Protein AF-A0A834IG18-F1 (afdb_monomer_lite)

Radius of gyration: 23.24 Å; chains: 1; bounding box: 50×37×74 Å

Organism: Rhynchophorus ferrugineus (NCBI:txid354439)

Sequence (270 aa):
MAEEPLQQVIVAYGGDIISAISDMIHGFNEMKVIICYSNINRDLLQLLIKRFNMGKINVMAFNLTTTDMQEKYFETIQTKMDKSHSLYTVFFTPHKLHEHIIIEIYNRNLIRRNIFYIFNWNQKPFTDIFVQNVHESMQVLLVSNPRNDVFRLYYNQATSYKEHNLGLINWWNQNNGLFTHPTLPSKKSVYRDFHGRTVKVPVLHKPPWNFVKYYNSSTSSSFKVIGGRDHRILELISRKLNFRIHYIDPLQRIQGSSILENGTFNGVLG

Structure (mmCIF, N/CA/C/O backbone):
data_AF-A0A834IG18-F1
#
_entry.id   AF-A0A834IG18-F1
#
loop_
_atom_site.group_PDB
_atom_site.id
_atom_site.type_symbol
_atom_site.label_atom_id
_atom_site.label_alt_id
_atom_site.label_comp_id
_atom_site.label_asym_id
_atom_site.label_entity_id
_atom_site.label_seq_id
_atom_site.pdbx_PDB_ins_code
_atom_site.Cartn_x
_atom_site.Cartn_y
_atom_site.Cartn_z
_atom_site.occupancy
_atom_site.B_iso_or_equiv
_atom_site.auth_seq_id
_atom_site.auth_comp_id
_atom_site.auth_asym_id
_atom_site.auth_atom_id
_atom_site.pdbx_PDB_model_num
ATOM 1 N N . MET A 1 1 ? -20.359 -8.910 34.348 1.00 44.12 1 MET A N 1
ATOM 2 C CA . MET A 1 1 ? -20.129 -7.447 34.463 1.00 44.12 1 MET A CA 1
ATOM 3 C C . MET A 1 1 ? -19.052 -6.897 33.508 1.00 44.12 1 MET A C 1
ATOM 5 O O . MET A 1 1 ? -18.665 -5.754 33.676 1.00 44.12 1 MET A O 1
ATOM 9 N N . ALA A 1 2 ? -18.586 -7.635 32.485 1.00 51.59 2 ALA A N 1
ATOM 10 C CA . ALA A 1 2 ? -17.569 -7.146 31.531 1.00 51.59 2 ALA A CA 1
ATOM 11 C C . ALA A 1 2 ? -18.093 -6.937 30.088 1.00 51.59 2 ALA A C 1
ATOM 13 O O . ALA A 1 2 ? -17.308 -6.630 29.197 1.00 51.59 2 ALA A O 1
ATOM 14 N N . GLU A 1 3 ? -19.395 -7.125 29.842 1.00 55.00 3 GLU A N 1
ATOM 15 C CA . GLU A 1 3 ? -19.974 -7.182 28.485 1.00 55.00 3 GLU A CA 1
ATOM 16 C C . GLU A 1 3 ? -20.419 -5.819 27.928 1.00 55.00 3 GLU A C 1
ATOM 18 O O . GLU A 1 3 ? -20.398 -5.626 26.715 1.00 55.00 3 GLU A O 1
ATOM 23 N N . GLU A 1 4 ? -20.747 -4.842 28.780 1.00 62.00 4 GLU A N 1
ATOM 24 C CA . GLU A 1 4 ? -21.196 -3.510 28.337 1.00 62.00 4 GLU A CA 1
ATOM 25 C C . GLU A 1 4 ? -20.200 -2.754 27.434 1.00 62.00 4 GLU A C 1
ATOM 27 O O . GLU A 1 4 ? -20.631 -2.259 26.388 1.00 62.00 4 GLU A O 1
ATOM 32 N N . PRO A 1 5 ? -18.888 -2.670 27.747 1.00 65.12 5 PRO A N 1
ATOM 33 C CA . PRO A 1 5 ? -17.960 -1.913 26.905 1.00 65.12 5 PRO A CA 1
ATOM 34 C C . PRO A 1 5 ? -17.704 -2.592 25.552 1.00 65.12 5 PRO A C 1
ATOM 36 O O . PRO A 1 5 ? -17.549 -1.913 24.538 1.00 65.12 5 PRO A O 1
ATOM 39 N N . LEU A 1 6 ? -17.725 -3.930 25.494 1.00 72.81 6 LEU A N 1
ATOM 40 C CA . LEU A 1 6 ? -17.589 -4.669 24.236 1.00 72.81 6 LEU A CA 1
ATOM 41 C C . LEU A 1 6 ? -18.808 -4.442 23.333 1.00 72.81 6 LEU A C 1
ATOM 43 O O . LEU A 1 6 ? -18.652 -4.172 22.143 1.00 72.81 6 LEU A O 1
ATOM 47 N N . GLN A 1 7 ? -20.012 -4.474 23.908 1.00 72.12 7 GLN A N 1
ATOM 48 C CA . GLN A 1 7 ? -21.252 -4.275 23.164 1.00 72.12 7 GLN A CA 1
ATOM 49 C C . GLN A 1 7 ? -21.342 -2.866 22.560 1.00 72.12 7 GLN A C 1
ATOM 51 O O . GLN A 1 7 ? -21.736 -2.711 21.404 1.00 72.12 7 GLN A O 1
ATOM 56 N N . GLN A 1 8 ? -20.920 -1.834 23.300 1.00 72.44 8 GLN A N 1
ATOM 57 C CA . GLN A 1 8 ? -20.882 -0.458 22.790 1.00 72.44 8 GLN A CA 1
ATOM 58 C C . GLN A 1 8 ? -19.901 -0.296 21.621 1.00 72.44 8 GLN A C 1
ATOM 60 O O . GLN A 1 8 ? -20.203 0.397 20.646 1.00 72.44 8 GLN A O 1
ATOM 65 N N . VAL A 1 9 ? -18.739 -0.952 21.688 1.00 76.25 9 VAL A N 1
ATOM 66 C CA . VAL A 1 9 ? -17.751 -0.944 20.600 1.00 76.25 9 VAL A CA 1
ATOM 67 C C . VAL A 1 9 ? -18.286 -1.668 19.364 1.00 76.25 9 VAL A C 1
ATOM 69 O O . VAL A 1 9 ? -18.185 -1.128 18.262 1.00 76.25 9 VAL A O 1
ATOM 72 N N . ILE A 1 10 ? -18.904 -2.838 19.541 1.00 78.00 10 ILE A N 1
ATOM 73 C CA . ILE A 1 10 ? -19.511 -3.609 18.447 1.00 78.00 10 ILE A CA 1
ATOM 74 C C . ILE A 1 10 ? -20.563 -2.768 17.720 1.00 78.00 10 ILE A C 1
ATOM 76 O O . ILE A 1 10 ? -20.545 -2.677 16.495 1.00 78.00 10 ILE A O 1
ATOM 80 N N . VAL A 1 11 ? -21.448 -2.091 18.455 1.00 75.12 11 VAL A N 1
ATOM 81 C CA . VAL A 1 11 ? -22.489 -1.251 17.844 1.00 75.12 11 VAL A CA 1
ATOM 82 C C . VAL A 1 11 ? -21.882 -0.061 17.096 1.00 75.12 11 VAL A C 1
ATOM 84 O O . VAL A 1 11 ? -22.276 0.215 15.965 1.00 75.12 11 VAL A O 1
ATOM 87 N N . ALA A 1 12 ? -20.899 0.626 17.686 1.00 78.56 12 ALA A N 1
ATOM 88 C CA . ALA A 1 12 ? -20.309 1.828 17.094 1.00 78.56 12 ALA A CA 1
ATOM 89 C C . ALA A 1 12 ? -19.517 1.556 15.802 1.00 78.56 12 ALA A C 1
ATOM 91 O O . ALA A 1 12 ? -19.475 2.410 14.917 1.00 78.56 12 ALA A O 1
ATOM 92 N N . TYR A 1 13 ? -18.896 0.380 15.693 1.00 81.38 13 TYR A N 1
ATOM 93 C CA . TYR A 1 13 ? -18.048 0.011 14.555 1.00 81.38 13 TYR A CA 1
ATOM 94 C C . TYR A 1 13 ? -18.674 -1.047 13.646 1.00 81.38 13 TYR A C 1
ATOM 96 O O . TYR A 1 13 ? -18.013 -1.498 12.712 1.00 81.38 13 TYR A O 1
ATOM 104 N N . GLY A 1 14 ? -19.944 -1.395 13.881 1.00 78.38 14 GLY A N 1
ATOM 105 C CA . GLY A 1 14 ? -20.722 -2.339 13.083 1.00 78.38 14 GLY A CA 1
ATOM 106 C C . GLY A 1 14 ? -20.168 -3.764 13.128 1.00 78.38 14 GLY A C 1
ATOM 107 O O . GLY A 1 14 ? -19.992 -4.381 12.085 1.00 78.38 14 GLY A O 1
ATOM 108 N N . GLY A 1 15 ? -19.837 -4.286 14.303 1.00 84.75 15 GLY A N 1
ATOM 109 C CA . GLY A 1 15 ? -19.361 -5.660 14.475 1.00 84.75 15 GLY A CA 1
ATOM 110 C C . GLY A 1 15 ? -18.056 -5.777 15.254 1.00 84.75 15 GLY A C 1
ATOM 111 O O . GLY A 1 15 ? -17.534 -4.793 15.786 1.00 84.75 15 GLY A O 1
ATOM 112 N N . ASP A 1 16 ? -17.505 -6.989 15.298 1.00 88.12 16 ASP A N 1
ATOM 113 C CA . ASP A 1 16 ? -16.245 -7.298 15.989 1.00 88.12 16 ASP A CA 1
ATOM 114 C C . ASP A 1 16 ? -15.004 -6.805 15.218 1.00 88.12 16 ASP A C 1
ATOM 116 O O . ASP A 1 16 ? -14.191 -7.559 14.675 1.00 88.12 16 ASP A O 1
ATOM 120 N N . ILE A 1 17 ? -14.845 -5.480 15.192 1.00 88.88 17 ILE A N 1
ATOM 121 C CA . ILE A 1 17 ? -13.697 -4.800 14.584 1.00 88.88 17 ILE A CA 1
ATOM 122 C C . ILE A 1 17 ? -12.366 -5.176 15.254 1.00 88.88 17 ILE A C 1
ATOM 124 O O . ILE A 1 17 ? -11.312 -5.106 14.621 1.00 88.88 17 ILE A O 1
ATOM 128 N N . ILE A 1 18 ? -12.396 -5.580 16.529 1.00 89.31 18 ILE A N 1
ATOM 129 C CA . ILE A 1 18 ? -11.197 -5.916 17.302 1.00 89.31 18 ILE A CA 1
ATOM 130 C C . ILE A 1 18 ? -10.588 -7.203 16.757 1.00 89.31 18 ILE A C 1
ATOM 132 O O . ILE A 1 18 ? -9.396 -7.221 16.437 1.00 89.31 18 ILE A O 1
ATOM 136 N N . SER A 1 19 ? -11.396 -8.257 16.617 1.00 89.56 19 SER A N 1
ATOM 137 C CA . SER A 1 19 ? -10.942 -9.518 16.026 1.00 89.56 19 SER A CA 1
ATOM 138 C C . SER A 1 19 ? -10.562 -9.327 14.563 1.00 89.56 19 SER A C 1
ATOM 140 O O . SER A 1 19 ? -9.481 -9.756 14.165 1.00 89.56 19 SER A O 1
ATOM 142 N N . ALA A 1 20 ? -11.364 -8.578 13.798 1.00 89.31 20 ALA A N 1
ATOM 143 C CA . ALA A 1 20 ? -11.082 -8.307 12.393 1.00 89.31 20 ALA A CA 1
ATOM 144 C C . ALA A 1 20 ? -9.705 -7.656 12.191 1.00 89.31 20 ALA A C 1
ATOM 146 O O . ALA A 1 20 ? -8.874 -8.167 11.443 1.00 89.31 20 ALA A O 1
ATOM 147 N N . ILE A 1 21 ? -9.421 -6.555 12.889 1.00 89.94 21 ILE A N 1
ATOM 148 C CA . ILE A 1 21 ? -8.136 -5.858 12.765 1.00 89.94 21 ILE A CA 1
ATOM 149 C C . ILE A 1 21 ? -6.995 -6.710 13.325 1.00 89.94 21 ILE A C 1
ATOM 151 O O . ILE A 1 21 ? -5.902 -6.712 12.759 1.00 89.94 21 ILE A O 1
ATOM 155 N N . SER A 1 22 ? -7.235 -7.467 14.398 1.00 88.56 22 SER A N 1
ATOM 156 C CA . SER A 1 22 ? -6.230 -8.379 14.937 1.00 88.56 22 SER A CA 1
ATOM 157 C C . SER A 1 22 ? -5.821 -9.431 13.906 1.00 88.56 22 SER A C 1
ATOM 159 O O . SER A 1 22 ? -4.629 -9.559 13.629 1.00 88.56 22 SER A O 1
ATOM 161 N N . ASP A 1 23 ? -6.773 -10.120 13.282 1.00 87.88 23 ASP A N 1
ATOM 162 C CA . ASP A 1 23 ? -6.503 -11.160 12.282 1.00 87.88 23 ASP A CA 1
ATOM 163 C C . ASP A 1 23 ? -5.809 -10.585 11.042 1.00 87.88 23 ASP A C 1
ATOM 165 O O . ASP A 1 23 ? -4.853 -11.172 10.525 1.00 87.88 23 ASP A O 1
ATOM 169 N N . MET A 1 24 ? -6.236 -9.394 10.600 1.00 88.25 24 MET A N 1
ATOM 170 C CA . MET A 1 24 ? -5.600 -8.681 9.490 1.00 88.25 24 MET A CA 1
ATOM 171 C C . MET A 1 24 ? -4.126 -8.397 9.776 1.00 88.25 24 MET A C 1
ATOM 173 O O . MET A 1 24 ? -3.287 -8.660 8.916 1.00 88.25 24 MET A O 1
ATOM 177 N N . ILE A 1 25 ? -3.804 -7.882 10.968 1.00 87.00 25 ILE A N 1
ATOM 178 C CA . ILE A 1 25 ? -2.429 -7.574 11.381 1.00 87.00 25 ILE A CA 1
ATOM 179 C C . ILE A 1 25 ? -1.588 -8.845 11.529 1.00 87.00 25 ILE A C 1
ATOM 181 O O . ILE A 1 25 ? -0.458 -8.879 11.042 1.00 87.00 25 ILE A O 1
ATOM 185 N N . HIS A 1 26 ? -2.127 -9.906 12.135 1.00 85.00 26 HIS A N 1
ATOM 186 C CA . HIS A 1 26 ? -1.416 -11.184 12.244 1.00 85.00 26 HIS A CA 1
ATOM 187 C C . HIS A 1 26 ? -1.052 -11.748 10.864 1.00 85.00 26 HIS A C 1
ATOM 189 O O . HIS A 1 26 ? 0.037 -12.296 10.690 1.00 85.00 26 HIS A O 1
ATOM 195 N N . GLY A 1 27 ? -1.902 -11.546 9.852 1.00 80.25 27 GLY A N 1
ATOM 196 C CA . GLY A 1 27 ? -1.612 -11.959 8.479 1.00 80.25 27 GLY A CA 1
ATOM 197 C C . GLY A 1 27 ? -0.475 -11.193 7.782 1.00 80.25 27 GLY A C 1
ATOM 198 O O . GLY A 1 27 ? -0.066 -11.616 6.700 1.00 80.25 27 GLY A O 1
ATOM 199 N N . PHE A 1 28 ? 0.066 -10.122 8.380 1.00 77.94 28 PHE A N 1
ATOM 200 C CA . PHE A 1 28 ? 1.287 -9.445 7.913 1.00 77.94 28 PHE A CA 1
ATOM 201 C C . PHE A 1 28 ? 2.580 -9.993 8.539 1.00 77.94 28 PHE A C 1
ATOM 203 O O . PHE A 1 28 ? 3.657 -9.667 8.050 1.00 77.94 28 PHE A O 1
ATOM 210 N N . ASN A 1 29 ? 2.484 -10.876 9.545 1.00 71.69 29 ASN A N 1
ATOM 211 C CA . ASN A 1 29 ? 3.605 -11.543 10.225 1.00 71.69 29 ASN A CA 1
ATOM 212 C C . ASN A 1 29 ? 4.611 -10.591 10.906 1.00 71.69 29 ASN A C 1
ATOM 214 O O . ASN A 1 29 ? 5.825 -10.781 10.818 1.00 71.69 29 ASN A O 1
ATOM 218 N N . GLU A 1 30 ? 4.116 -9.532 11.551 1.00 71.81 30 GLU A N 1
ATOM 219 C CA . GLU A 1 30 ? 4.944 -8.420 12.033 1.00 71.81 30 GLU A CA 1
ATOM 220 C C . GLU A 1 30 ? 4.704 -8.117 13.510 1.00 71.81 30 GLU A C 1
ATOM 222 O O . GLU A 1 30 ? 3.588 -8.196 14.016 1.00 71.81 30 GLU A O 1
ATOM 227 N N . MET A 1 31 ? 5.777 -7.742 14.208 1.00 75.25 31 MET A N 1
ATOM 228 C CA . MET A 1 31 ? 5.799 -7.636 15.674 1.00 75.25 31 MET A CA 1
ATOM 229 C C . MET A 1 31 ? 5.553 -6.209 16.184 1.00 75.25 31 MET A C 1
ATOM 231 O O . MET A 1 31 ? 5.649 -5.970 17.387 1.00 75.25 31 MET A O 1
ATOM 235 N N . LYS A 1 32 ? 5.315 -5.229 15.300 1.00 86.88 32 LYS A N 1
ATOM 236 C CA . LYS A 1 32 ? 5.165 -3.810 15.668 1.00 86.88 32 LYS A CA 1
ATOM 237 C C . LYS A 1 32 ? 4.063 -3.129 14.865 1.00 86.88 32 LYS A C 1
ATOM 239 O O . LYS A 1 32 ? 4.106 -3.124 13.637 1.00 86.88 32 LYS A O 1
ATOM 244 N N . VAL A 1 33 ? 3.141 -2.471 15.563 1.00 91.81 33 VAL A N 1
ATOM 245 C CA . VAL A 1 33 ? 2.045 -1.694 14.969 1.00 91.81 33 VAL A CA 1
ATOM 246 C C . VAL A 1 33 ? 1.965 -0.317 15.615 1.00 91.81 33 VAL A C 1
ATOM 248 O O . VAL A 1 33 ? 2.154 -0.164 16.822 1.00 91.81 33 VAL A O 1
ATOM 251 N N . ILE A 1 34 ? 1.680 0.698 14.806 1.00 93.50 34 ILE A N 1
ATOM 252 C CA . ILE A 1 34 ? 1.297 2.024 15.276 1.00 93.50 34 ILE A CA 1
ATOM 253 C C . ILE A 1 34 ? -0.223 2.165 15.178 1.00 93.50 34 ILE A C 1
ATOM 255 O O . ILE A 1 34 ? -0.803 1.865 14.139 1.00 93.50 34 ILE A O 1
ATOM 259 N N . ILE A 1 35 ? -0.871 2.646 16.235 1.00 94.12 35 ILE A N 1
ATOM 260 C CA . ILE A 1 35 ? -2.286 3.024 16.224 1.00 94.12 35 ILE A CA 1
ATOM 261 C C . ILE A 1 35 ? -2.379 4.543 16.305 1.00 94.12 35 ILE A C 1
ATOM 263 O O . ILE A 1 35 ? -1.981 5.152 17.295 1.00 94.12 35 ILE A O 1
ATOM 267 N N . CYS A 1 36 ? -2.940 5.159 15.278 1.00 94.06 36 CYS A N 1
ATOM 268 C CA . CYS A 1 36 ? -3.212 6.586 15.235 1.00 94.06 36 CYS A CA 1
ATOM 269 C C . CYS A 1 36 ? -4.708 6.824 15.427 1.00 94.06 36 CYS A C 1
ATOM 271 O O . CYS A 1 36 ? -5.528 6.244 14.716 1.00 94.06 36 CYS A O 1
ATOM 273 N N . TYR A 1 37 ? -5.080 7.677 16.374 1.00 93.56 37 TYR A N 1
ATOM 274 C CA . TYR A 1 37 ? -6.477 7.953 16.706 1.00 93.56 37 TYR A CA 1
ATOM 275 C C . TYR A 1 37 ? -6.680 9.431 17.031 1.00 93.56 37 TYR A C 1
ATOM 277 O O . TYR A 1 37 ? -5.717 10.126 17.319 1.00 93.56 37 TYR A O 1
ATOM 285 N N . SER A 1 38 ? -7.915 9.928 17.002 1.00 87.50 38 SER A N 1
ATOM 286 C CA . SER A 1 38 ? -8.233 11.274 17.513 1.00 87.50 38 SER A CA 1
ATOM 287 C C . SER A 1 38 ? -9.407 11.227 18.487 1.00 87.50 38 SER A C 1
ATOM 289 O O . SER A 1 38 ? -9.243 11.508 19.670 1.00 87.50 38 SER A O 1
ATOM 291 N N . ASN A 1 39 ? -10.557 10.739 18.017 1.00 79.25 39 ASN A N 1
ATOM 292 C CA . ASN A 1 39 ? -11.804 10.642 18.785 1.00 79.25 39 ASN A CA 1
ATOM 293 C C . ASN A 1 39 ? -12.315 9.194 18.882 1.00 79.25 39 ASN A C 1
ATOM 295 O O . ASN A 1 39 ? -13.504 8.930 18.719 1.00 79.25 39 ASN A O 1
ATOM 299 N N . ILE A 1 40 ? -11.409 8.235 19.086 1.00 79.12 40 ILE A N 1
ATOM 300 C CA . ILE A 1 40 ? -11.780 6.822 19.233 1.00 79.12 40 ILE A CA 1
ATOM 301 C C . ILE A 1 40 ? -12.365 6.551 20.628 1.00 79.12 40 ILE A C 1
ATOM 303 O O . ILE A 1 40 ? -11.991 7.201 21.608 1.00 79.12 40 ILE A O 1
ATOM 307 N N . ASN A 1 41 ? -13.242 5.548 20.731 1.00 79.69 41 ASN A N 1
ATOM 308 C CA . ASN A 1 41 ? -13.664 5.008 22.021 1.00 79.69 41 ASN A CA 1
ATOM 309 C C . ASN A 1 41 ? -12.424 4.472 22.772 1.00 79.69 41 ASN A C 1
ATOM 311 O O . ASN A 1 41 ? -11.668 3.660 22.230 1.00 79.69 41 ASN A O 1
ATOM 315 N N . ARG A 1 42 ? -12.205 4.936 24.010 1.00 83.50 42 ARG A N 1
ATOM 316 C CA . ARG A 1 42 ? -11.074 4.510 24.855 1.00 83.50 42 ARG A CA 1
ATOM 317 C C . ARG A 1 42 ? -11.076 3.001 25.090 1.00 83.50 42 ARG A C 1
ATOM 319 O O . ARG A 1 42 ? -10.002 2.403 25.103 1.00 83.50 42 ARG A O 1
ATOM 326 N N . ASP A 1 43 ? -12.254 2.395 25.192 1.00 84.81 43 ASP A N 1
ATOM 327 C CA . ASP A 1 43 ? -12.409 0.956 25.396 1.00 84.81 43 ASP A CA 1
ATOM 328 C C . ASP A 1 43 ? -11.936 0.177 24.169 1.00 84.81 43 ASP A C 1
ATOM 330 O O . ASP A 1 43 ? -11.197 -0.796 24.304 1.00 84.81 43 ASP A O 1
ATOM 334 N N . LEU A 1 44 ? -12.254 0.656 22.958 1.00 86.56 44 LEU A N 1
ATOM 335 C CA . LEU A 1 44 ? -11.745 0.061 21.717 1.00 86.56 44 LEU A CA 1
ATOM 336 C C . LEU A 1 44 ? -10.212 0.090 21.688 1.00 86.56 44 LEU A C 1
ATOM 338 O O . LEU A 1 44 ? -9.582 -0.924 21.386 1.00 86.56 44 LEU A O 1
ATOM 342 N N . LEU A 1 45 ? -9.602 1.228 22.035 1.00 89.00 45 LEU A N 1
ATOM 343 C CA . LEU A 1 45 ? -8.144 1.354 22.064 1.00 89.00 45 LEU A CA 1
ATOM 344 C C . LEU A 1 45 ? -7.514 0.385 23.078 1.00 89.00 45 LEU A C 1
ATOM 346 O O . LEU A 1 45 ? -6.550 -0.306 22.746 1.00 89.00 45 LEU A O 1
ATOM 350 N N . GLN A 1 46 ? -8.063 0.298 24.292 1.00 88.88 46 GLN A N 1
ATOM 351 C CA . GLN A 1 46 ? -7.564 -0.618 25.321 1.00 88.88 46 GLN A CA 1
ATOM 352 C C . GLN A 1 46 ? -7.709 -2.086 24.910 1.00 88.88 46 GLN A C 1
ATOM 354 O O . GLN A 1 46 ? -6.771 -2.868 25.087 1.00 88.88 46 GLN A O 1
ATOM 359 N N . LEU A 1 47 ? -8.853 -2.461 24.333 1.00 88.81 47 LEU A N 1
ATOM 360 C CA . LEU A 1 47 ? -9.107 -3.822 23.865 1.00 88.81 47 LEU A CA 1
ATOM 361 C C . LEU A 1 47 ? -8.169 -4.209 22.716 1.00 88.81 47 LEU A C 1
ATOM 363 O O . LEU A 1 47 ? -7.608 -5.304 22.747 1.00 88.81 47 LEU A O 1
ATOM 367 N N . LEU A 1 48 ? -7.923 -3.306 21.760 1.00 89.62 48 LEU A N 1
ATOM 368 C CA . LEU A 1 48 ? -6.949 -3.521 20.685 1.00 89.62 48 LEU A CA 1
ATOM 369 C C . LEU A 1 48 ? -5.534 -3.710 21.234 1.00 89.62 48 LEU A C 1
ATOM 371 O O . LEU A 1 48 ? -4.871 -4.685 20.885 1.00 89.62 48 LEU A O 1
ATOM 375 N N . ILE A 1 49 ? -5.080 -2.829 22.132 1.00 90.56 49 ILE A N 1
ATOM 376 C CA . ILE A 1 49 ? -3.751 -2.939 22.755 1.00 90.56 49 ILE A CA 1
ATOM 377 C C . ILE A 1 49 ? -3.621 -4.269 23.504 1.00 90.56 49 ILE A C 1
ATOM 379 O O . ILE A 1 49 ? -2.626 -4.976 23.343 1.00 90.56 49 ILE A O 1
ATOM 383 N N . LYS A 1 50 ? -4.637 -4.652 24.286 1.00 90.31 50 LYS A N 1
ATOM 384 C CA . LYS A 1 50 ? -4.656 -5.930 25.008 1.00 90.31 50 LYS A CA 1
ATOM 385 C C . LYS A 1 50 ? -4.562 -7.114 24.044 1.00 90.31 50 LYS A C 1
ATOM 387 O O . LYS A 1 50 ? -3.755 -8.013 24.270 1.00 90.31 50 LYS A O 1
ATOM 392 N N . ARG A 1 51 ? -5.350 -7.104 22.965 1.00 89.25 51 ARG A N 1
ATOM 393 C CA . ARG A 1 51 ? -5.377 -8.174 21.958 1.00 89.25 51 ARG A CA 1
ATOM 394 C C . ARG A 1 51 ? -4.043 -8.294 21.220 1.00 89.25 51 ARG A C 1
ATOM 396 O O . ARG A 1 51 ? -3.537 -9.401 21.065 1.00 89.25 51 ARG A O 1
ATOM 403 N N . PHE A 1 52 ? -3.438 -7.176 20.829 1.00 89.81 52 PHE A N 1
ATOM 404 C CA . PHE A 1 52 ? -2.124 -7.166 20.184 1.00 89.81 52 PHE A CA 1
ATOM 405 C C . PHE A 1 52 ? -1.008 -7.640 21.113 1.00 89.81 52 PHE A C 1
ATOM 407 O O . PHE A 1 52 ? -0.203 -8.478 20.711 1.00 89.81 52 PHE A O 1
ATOM 414 N N . ASN A 1 53 ? -1.007 -7.204 22.374 1.00 88.31 53 ASN A N 1
ATOM 415 C CA . ASN A 1 53 ? -0.027 -7.663 23.356 1.00 88.31 53 ASN A CA 1
ATOM 416 C C . ASN A 1 53 ? -0.134 -9.177 23.611 1.00 88.31 53 ASN A C 1
ATOM 418 O O . ASN A 1 53 ? 0.890 -9.848 23.723 1.00 88.31 53 ASN A O 1
ATOM 422 N N . MET A 1 54 ? -1.352 -9.737 23.639 1.00 87.38 54 MET A N 1
ATOM 423 C CA . MET A 1 54 ? -1.560 -11.194 23.703 1.00 87.38 54 MET A CA 1
ATOM 424 C C . MET A 1 54 ? -0.959 -11.919 22.488 1.00 87.38 54 MET A C 1
ATOM 426 O O . MET A 1 54 ? -0.379 -12.990 22.643 1.00 87.38 54 MET A O 1
ATOM 430 N N . GLY A 1 55 ? -1.035 -11.309 21.302 1.00 83.62 55 GLY A N 1
ATOM 431 C CA . GLY A 1 55 ? -0.389 -11.779 20.071 1.00 83.62 55 GLY A CA 1
ATOM 432 C C . GLY A 1 55 ? 1.115 -11.490 19.975 1.00 83.62 55 GLY A C 1
ATOM 433 O O . GLY A 1 55 ? 1.709 -11.743 18.932 1.00 83.62 55 GLY A O 1
ATOM 434 N N . LYS A 1 56 ? 1.750 -10.962 21.037 1.00 86.62 56 LYS A N 1
ATOM 435 C CA . LYS A 1 56 ? 3.161 -10.516 21.067 1.00 86.62 56 LYS A CA 1
ATOM 436 C C . LYS A 1 56 ? 3.492 -9.394 20.068 1.00 86.62 56 LYS A C 1
ATOM 438 O O . LYS A 1 56 ? 4.652 -9.207 19.704 1.00 86.62 56 LYS A O 1
ATOM 443 N N . ILE A 1 57 ? 2.490 -8.618 19.663 1.00 87.69 57 ILE A N 1
ATOM 444 C CA . ILE A 1 57 ? 2.639 -7.454 18.789 1.00 87.69 57 ILE A CA 1
ATOM 445 C C . ILE A 1 57 ? 2.796 -6.213 19.670 1.00 87.69 57 ILE A C 1
ATOM 447 O O . ILE A 1 57 ? 1.917 -5.883 20.461 1.00 87.69 57 ILE A O 1
ATOM 451 N N . ASN A 1 58 ? 3.915 -5.508 19.526 1.00 88.75 58 ASN A N 1
ATOM 452 C CA . ASN A 1 58 ? 4.187 -4.270 20.244 1.00 88.75 58 ASN A CA 1
ATOM 453 C C . ASN A 1 58 ? 3.425 -3.101 19.604 1.00 88.75 58 ASN A C 1
ATOM 455 O O . ASN A 1 58 ? 3.552 -2.846 18.403 1.00 88.75 58 ASN A O 1
ATOM 459 N N . VAL A 1 59 ? 2.658 -2.376 20.416 1.00 91.12 59 VAL A N 1
ATOM 460 C CA . VAL A 1 59 ? 1.796 -1.283 19.967 1.00 91.12 59 VAL A CA 1
ATOM 461 C C . VAL A 1 59 ? 2.341 0.062 20.426 1.00 91.12 59 VAL A C 1
ATOM 463 O O . VAL A 1 59 ? 2.605 0.277 21.605 1.00 91.12 59 VAL A O 1
ATOM 466 N N . MET A 1 60 ? 2.437 1.005 19.494 1.00 91.56 60 MET A N 1
ATOM 467 C CA . MET A 1 60 ? 2.704 2.414 19.777 1.00 91.56 60 MET A CA 1
ATOM 468 C C . MET A 1 60 ? 1.477 3.234 19.386 1.00 91.56 60 MET A C 1
ATOM 470 O O . MET A 1 60 ? 0.988 3.091 18.273 1.00 91.56 60 MET A O 1
ATOM 474 N N . ALA A 1 61 ? 0.965 4.085 20.273 1.00 92.19 61 ALA A N 1
ATOM 475 C CA . ALA A 1 61 ? -0.259 4.838 20.011 1.00 92.19 61 ALA A CA 1
ATOM 476 C C . ALA A 1 61 ? 0.008 6.349 19.916 1.00 92.19 61 ALA A C 1
ATOM 478 O O . ALA A 1 61 ? 0.720 6.900 20.754 1.00 92.19 61 ALA A O 1
ATOM 479 N N . PHE A 1 62 ? -0.584 7.015 18.921 1.00 93.19 62 PHE A N 1
ATOM 480 C CA . PHE A 1 62 ? -0.529 8.469 18.743 1.00 93.19 62 PHE A CA 1
ATOM 481 C C . PHE A 1 62 ? -1.934 9.061 18.700 1.00 93.19 62 PHE A C 1
ATOM 483 O O . PHE A 1 62 ? -2.767 8.652 17.889 1.00 93.19 62 PHE A O 1
ATOM 490 N N . ASN A 1 63 ? -2.169 10.064 19.543 1.00 93.31 63 ASN A N 1
ATOM 491 C CA . ASN A 1 63 ? -3.371 10.882 19.485 1.00 93.31 63 ASN A CA 1
ATOM 492 C C . ASN A 1 63 ? -3.149 12.063 18.529 1.00 93.31 63 ASN A C 1
ATOM 494 O O . ASN A 1 63 ? -2.444 13.001 18.877 1.00 93.31 63 ASN A O 1
ATOM 498 N N . LEU A 1 64 ? -3.755 12.027 17.348 1.00 92.56 64 LEU A N 1
ATOM 499 C CA . LEU A 1 64 ? -3.595 13.005 16.271 1.00 92.56 64 LEU A CA 1
ATOM 500 C C . LEU A 1 64 ? -4.510 14.236 16.402 1.00 92.56 64 LEU A C 1
ATOM 502 O O . LEU A 1 64 ? -4.680 14.975 15.434 1.00 92.56 64 LEU A O 1
ATOM 506 N N . THR A 1 65 ? -5.131 14.466 17.561 1.00 90.44 65 THR A N 1
ATOM 507 C CA . THR A 1 65 ? -6.024 15.621 17.769 1.00 90.44 65 THR A CA 1
ATOM 508 C C . THR A 1 65 ? -5.285 16.962 17.745 1.00 90.44 65 THR A C 1
ATOM 510 O O . THR A 1 65 ? -5.868 17.957 17.324 1.00 90.44 65 THR A O 1
ATOM 513 N N . THR A 1 66 ? -4.012 17.006 18.152 1.00 90.25 66 THR A N 1
ATOM 514 C CA . THR A 1 66 ? -3.187 18.225 18.112 1.00 90.25 66 THR A CA 1
ATOM 515 C C . THR A 1 66 ? -2.139 18.161 17.005 1.00 90.25 66 THR A C 1
ATOM 517 O O . THR A 1 66 ? -1.662 17.082 16.647 1.00 90.25 66 THR A O 1
ATOM 520 N N . THR A 1 67 ? -1.755 19.325 16.481 1.00 89.88 67 THR A N 1
ATOM 521 C CA . THR A 1 67 ? -0.713 19.471 15.451 1.00 89.88 67 THR A CA 1
ATOM 522 C C . THR A 1 67 ? 0.632 18.921 15.917 1.00 89.88 67 THR A C 1
ATOM 524 O O . THR A 1 67 ? 1.269 18.178 15.181 1.00 89.88 67 THR A O 1
ATOM 527 N N . ASP A 1 68 ? 1.016 19.178 17.168 1.00 91.69 68 ASP A N 1
ATOM 528 C CA . ASP A 1 68 ? 2.304 18.731 17.718 1.00 91.69 68 ASP A CA 1
ATOM 529 C C . ASP A 1 68 ? 2.418 17.201 17.750 1.00 91.69 68 ASP A C 1
ATOM 531 O O . ASP A 1 68 ? 3.474 16.624 17.495 1.00 91.69 68 ASP A O 1
ATOM 535 N N . MET A 1 69 ? 1.309 16.513 18.032 1.00 91.44 69 MET A N 1
ATOM 536 C CA . MET A 1 69 ? 1.280 15.051 18.038 1.00 91.44 69 MET A CA 1
ATOM 537 C C . MET A 1 69 ? 1.258 14.461 16.627 1.00 91.44 69 MET A C 1
ATOM 539 O O . MET A 1 69 ? 1.787 13.365 16.427 1.00 91.44 69 MET A O 1
ATOM 543 N N . GLN A 1 70 ? 0.668 15.169 15.657 1.00 92.38 70 GLN A N 1
ATOM 544 C CA . GLN A 1 70 ? 0.780 14.805 14.243 1.00 92.38 70 GLN A CA 1
ATOM 545 C C . GLN A 1 70 ? 2.228 14.935 13.767 1.00 92.38 70 GLN A C 1
ATOM 547 O O . GLN A 1 70 ? 2.745 14.001 13.156 1.00 92.38 70 GLN A O 1
ATOM 552 N N . GLU A 1 71 ? 2.907 16.027 14.120 1.00 93.56 71 GLU A N 1
ATOM 553 C CA . GLU A 1 71 ? 4.316 16.237 13.781 1.00 93.56 71 GLU A CA 1
ATOM 554 C C . GLU A 1 71 ? 5.194 15.133 14.377 1.00 93.56 71 GLU A C 1
ATOM 556 O O . GLU A 1 71 ? 5.907 14.438 13.655 1.00 93.56 71 GLU A O 1
ATOM 561 N N . LYS A 1 72 ? 5.022 14.845 15.673 1.00 93.56 72 LYS A N 1
ATOM 562 C CA . LYS A 1 72 ? 5.736 13.759 16.358 1.00 93.56 72 LYS A CA 1
ATOM 563 C C . LYS A 1 72 ? 5.510 12.388 15.708 1.00 93.56 72 LYS A C 1
ATOM 565 O O . LYS A 1 72 ? 6.410 11.541 15.700 1.00 93.56 72 LYS A O 1
ATOM 570 N N . TYR A 1 73 ? 4.311 12.133 15.182 1.00 94.12 73 TYR A N 1
ATOM 571 C CA . TYR A 1 73 ? 4.030 10.915 14.423 1.00 94.12 73 TYR A CA 1
ATOM 572 C C . TYR A 1 73 ? 4.840 10.872 13.120 1.00 94.12 73 TYR A C 1
ATOM 574 O O . TYR A 1 73 ? 5.506 9.866 12.857 1.00 94.12 73 TYR A O 1
ATOM 582 N N . PHE A 1 74 ? 4.841 11.952 12.335 1.00 93.56 74 PHE A N 1
ATOM 583 C CA . PHE A 1 74 ? 5.600 12.018 11.086 1.00 93.56 74 PHE A CA 1
ATOM 584 C C . PHE A 1 74 ? 7.116 11.927 11.315 1.00 93.56 74 PHE A C 1
ATOM 586 O O . PHE A 1 74 ? 7.779 11.144 10.632 1.00 93.56 74 PHE A O 1
ATOM 593 N N . GLU A 1 75 ? 7.652 12.593 12.339 1.00 91.69 75 GLU A N 1
ATOM 594 C CA . GLU A 1 75 ? 9.052 12.451 12.772 1.00 91.69 75 GLU A CA 1
ATOM 595 C C . GLU A 1 75 ? 9.387 10.998 13.157 1.00 91.69 75 GLU A C 1
ATOM 597 O O . GLU A 1 75 ? 10.442 10.455 12.812 1.00 91.69 75 GLU A O 1
ATOM 602 N N . THR A 1 76 ? 8.464 10.309 13.837 1.00 89.81 76 THR A N 1
ATOM 603 C CA . THR A 1 76 ? 8.639 8.894 14.198 1.00 89.81 76 THR A CA 1
ATOM 604 C C . THR A 1 76 ? 8.691 7.994 12.964 1.00 89.81 76 THR A C 1
ATOM 606 O O . THR A 1 76 ? 9.447 7.019 12.943 1.00 89.81 76 THR A O 1
ATOM 609 N N . ILE A 1 77 ? 7.897 8.282 11.930 1.00 89.56 77 ILE A N 1
ATOM 610 C CA . ILE A 1 77 ? 7.990 7.549 10.664 1.00 89.56 77 ILE A CA 1
ATOM 611 C C . ILE A 1 77 ? 9.350 7.808 10.028 1.00 89.56 77 ILE A C 1
ATOM 613 O O . ILE A 1 77 ? 10.039 6.852 9.684 1.00 89.56 77 ILE A O 1
ATOM 617 N N . GLN A 1 78 ? 9.748 9.074 9.918 1.00 87.88 78 GLN A N 1
ATOM 618 C CA . GLN A 1 78 ? 10.987 9.480 9.263 1.00 87.88 78 GLN A CA 1
ATOM 619 C C . GLN A 1 78 ? 12.216 8.832 9.917 1.00 87.88 78 GLN A C 1
ATOM 621 O O . GLN A 1 78 ? 13.005 8.181 9.243 1.00 87.88 78 GLN A O 1
ATOM 626 N N . THR A 1 79 ? 12.311 8.856 11.246 1.00 85.81 79 THR A N 1
ATOM 627 C CA . THR A 1 79 ? 13.402 8.185 11.983 1.00 85.81 79 THR A CA 1
ATOM 628 C C . THR A 1 79 ? 13.410 6.660 11.823 1.00 85.81 79 THR A C 1
ATOM 630 O O . THR A 1 79 ? 14.464 6.020 11.886 1.00 85.81 79 THR A O 1
ATOM 633 N N . LYS A 1 80 ? 12.241 6.034 11.630 1.00 81.62 80 LYS A N 1
ATOM 634 C CA . LYS A 1 80 ? 12.137 4.590 11.359 1.00 81.62 80 LYS A CA 1
ATOM 635 C C . LYS A 1 80 ? 12.468 4.243 9.908 1.00 81.62 80 LYS A C 1
ATOM 637 O O . LYS A 1 80 ? 12.932 3.124 9.671 1.00 81.62 80 LYS A O 1
ATOM 642 N N . MET A 1 81 ? 12.277 5.170 8.967 1.00 75.25 81 MET A N 1
ATOM 643 C CA . MET A 1 81 ? 12.671 4.988 7.567 1.00 75.25 81 MET A CA 1
ATOM 644 C C . MET A 1 81 ? 14.164 4.733 7.433 1.00 75.25 81 MET A C 1
ATOM 646 O O . MET A 1 81 ? 14.548 3.788 6.745 1.00 75.25 81 MET A O 1
ATOM 650 N N . ASP A 1 82 ? 14.986 5.496 8.152 1.00 71.31 82 ASP A N 1
ATOM 651 C CA . ASP A 1 82 ? 16.447 5.373 8.098 1.00 71.31 82 ASP A CA 1
ATOM 652 C C . ASP A 1 82 ? 16.928 3.979 8.519 1.00 71.31 82 ASP A C 1
ATOM 654 O O . ASP A 1 82 ? 17.962 3.488 8.072 1.00 71.31 82 ASP A O 1
ATOM 658 N N . LYS A 1 83 ? 16.137 3.289 9.348 1.00 75.19 83 LYS A N 1
ATOM 659 C CA . LYS A 1 83 ? 16.461 1.962 9.877 1.00 75.19 83 LYS A CA 1
ATOM 660 C C . LYS A 1 83 ? 15.876 0.811 9.049 1.00 75.19 83 LYS A C 1
ATOM 662 O O . LYS A 1 83 ? 16.025 -0.331 9.469 1.00 75.19 83 LYS A O 1
ATOM 667 N N . SER A 1 84 ? 15.191 1.068 7.927 1.00 68.81 84 SER A N 1
ATOM 668 C CA . SER A 1 84 ? 14.615 0.047 7.020 1.00 68.81 84 SER A CA 1
ATOM 669 C C . SER A 1 84 ? 13.701 -1.007 7.679 1.00 68.81 84 SER A C 1
ATOM 671 O O . SER A 1 84 ? 13.586 -2.130 7.192 1.00 68.81 84 SER A O 1
ATOM 673 N N . HIS A 1 85 ? 13.029 -0.671 8.782 1.00 77.12 85 HIS A N 1
ATOM 674 C CA . HIS A 1 85 ? 12.090 -1.591 9.438 1.00 77.12 85 HIS A CA 1
ATOM 675 C C . HIS A 1 85 ? 10.709 -1.524 8.780 1.00 77.12 85 HIS A C 1
ATOM 677 O O . HIS A 1 85 ? 10.264 -0.438 8.405 1.00 77.12 85 HIS A O 1
ATOM 683 N N . SER A 1 86 ? 10.007 -2.654 8.668 1.00 83.38 86 SER A N 1
ATOM 684 C CA . SER A 1 86 ? 8.594 -2.641 8.283 1.00 83.38 86 SER A CA 1
ATOM 685 C C . SER A 1 86 ? 7.755 -1.901 9.325 1.00 83.38 86 SER A C 1
ATOM 687 O O . SER A 1 86 ? 7.986 -2.030 10.532 1.00 83.38 86 SER A O 1
ATOM 689 N N . LEU A 1 87 ? 6.777 -1.123 8.868 1.00 88.44 87 LEU A N 1
ATOM 690 C CA . LEU A 1 87 ? 5.916 -0.334 9.741 1.00 88.44 87 LEU A CA 1
ATOM 691 C C . LEU A 1 87 ? 4.467 -0.417 9.282 1.00 88.44 87 LEU A C 1
ATOM 693 O O . LEU A 1 87 ? 4.165 -0.143 8.128 1.00 88.44 87 LEU A O 1
ATOM 697 N N . TYR A 1 88 ? 3.568 -0.724 10.210 1.00 91.62 88 TYR A N 1
ATOM 698 C CA . TYR A 1 88 ? 2.133 -0.790 9.957 1.00 91.62 88 TYR A CA 1
ATOM 699 C C . TYR A 1 88 ? 1.464 0.247 10.836 1.00 91.62 88 TYR A C 1
ATOM 701 O O . TYR A 1 88 ? 1.564 0.163 12.060 1.00 91.62 88 TYR A O 1
ATOM 709 N N . THR A 1 89 ? 0.823 1.239 10.226 1.00 94.31 89 THR A N 1
ATOM 710 C CA . THR A 1 89 ? 0.024 2.222 10.958 1.00 94.31 89 THR A CA 1
ATOM 711 C C . THR A 1 89 ? -1.449 1.989 10.682 1.00 94.31 89 THR A C 1
ATOM 713 O O . THR A 1 89 ? -1.852 1.992 9.524 1.00 94.31 89 THR A O 1
ATOM 716 N N . VAL A 1 90 ? -2.245 1.825 11.736 1.00 94.69 90 VAL A N 1
ATOM 717 C CA . VAL A 1 90 ? -3.705 1.741 11.669 1.00 94.69 90 VAL A CA 1
ATOM 718 C C . VAL A 1 90 ? -4.306 3.064 12.132 1.00 94.69 90 VAL A C 1
ATOM 720 O O . VAL A 1 90 ? -4.058 3.499 13.257 1.00 94.69 90 VAL A O 1
ATOM 723 N N . PHE A 1 91 ? -5.103 3.697 11.277 1.00 94.88 91 PHE A N 1
ATOM 724 C CA . PHE A 1 91 ? -5.771 4.964 11.549 1.00 94.88 91 PHE A CA 1
ATOM 725 C C . PHE A 1 91 ? -7.238 4.745 11.916 1.00 94.88 91 PHE A C 1
ATOM 727 O O . PHE A 1 91 ? -8.021 4.208 11.131 1.00 94.88 91 PHE A O 1
ATOM 734 N N . PHE A 1 92 ? -7.603 5.222 13.102 1.00 93.00 92 PHE A N 1
ATOM 735 C CA . PHE A 1 92 ? -8.972 5.365 13.588 1.00 93.00 92 PHE A CA 1
ATOM 736 C C . PHE A 1 92 ? -9.286 6.849 13.756 1.00 93.00 92 PHE A C 1
ATOM 738 O O . PHE A 1 92 ? -9.393 7.367 14.874 1.00 93.00 92 PHE A O 1
ATOM 745 N N . THR A 1 93 ? -9.368 7.561 12.637 1.00 92.00 93 THR A N 1
ATOM 746 C CA . THR A 1 93 ? -9.630 8.998 12.633 1.00 92.00 93 THR A CA 1
ATOM 747 C C . THR A 1 93 ? -10.802 9.345 11.706 1.00 92.00 93 THR A C 1
ATOM 749 O O . THR A 1 93 ? -11.276 8.506 10.937 1.00 92.00 93 THR A O 1
ATOM 752 N N . PRO A 1 94 ? -11.374 10.559 11.809 1.00 91.50 94 PRO A N 1
ATOM 753 C CA . PRO A 1 94 ? -12.407 11.006 10.884 1.00 91.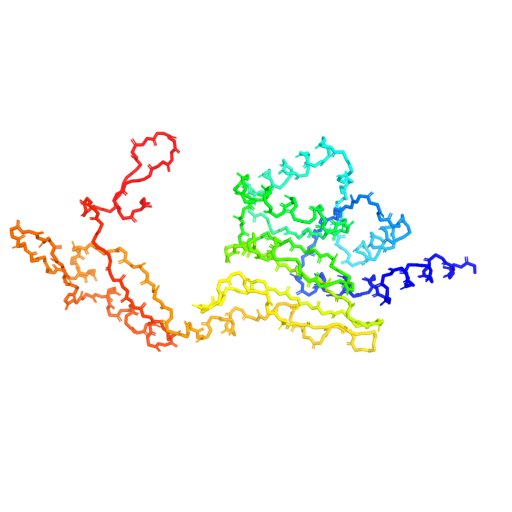50 94 PRO A CA 1
ATOM 754 C C . PRO A 1 94 ? -11.895 11.045 9.440 1.00 91.50 94 PRO A C 1
ATOM 756 O O . PRO A 1 94 ? -10.725 11.319 9.198 1.00 91.50 94 PRO A O 1
ATOM 759 N N . HIS A 1 95 ? -12.794 10.885 8.466 1.00 91.88 95 HIS A N 1
ATOM 760 C CA . HIS A 1 95 ? -12.413 10.764 7.050 1.00 91.88 95 HIS A CA 1
ATOM 761 C C . HIS A 1 95 ? -11.686 12.010 6.521 1.00 91.88 95 HIS A C 1
ATOM 763 O O . HIS A 1 95 ? -10.717 11.884 5.783 1.00 91.88 95 HIS A O 1
ATOM 769 N N . LYS A 1 96 ? -12.076 13.203 6.994 1.00 91.94 96 LYS A N 1
ATOM 770 C CA . LYS A 1 96 ? -11.359 14.458 6.708 1.00 91.94 96 LYS A CA 1
ATOM 771 C C . LYS A 1 96 ? -9.890 14.406 7.144 1.00 91.94 96 LYS A C 1
ATOM 773 O O . LYS A 1 96 ? -9.029 14.971 6.482 1.00 91.94 96 LYS A O 1
ATOM 778 N N . LEU A 1 97 ? -9.596 13.729 8.257 1.00 93.00 97 LEU A N 1
ATOM 779 C CA . LEU A 1 97 ? -8.224 13.576 8.728 1.00 93.00 97 LEU A CA 1
ATOM 780 C C . LEU A 1 97 ? -7.474 12.500 7.931 1.00 93.00 97 LEU A C 1
ATOM 782 O O . LEU A 1 97 ? -6.284 12.666 7.708 1.00 93.00 97 LEU A O 1
ATOM 786 N N . HIS A 1 98 ? -8.140 11.446 7.443 1.00 93.75 98 HIS A N 1
ATOM 787 C CA . HIS A 1 98 ? -7.514 10.505 6.502 1.00 93.75 98 HIS A CA 1
ATOM 788 C C . HIS A 1 98 ? -7.048 11.204 5.219 1.00 93.75 98 HIS A C 1
ATOM 790 O O . HIS A 1 98 ? -5.925 10.973 4.778 1.00 93.75 98 HIS A O 1
ATOM 796 N N . GLU A 1 99 ? -7.889 12.076 4.654 1.00 94.44 99 GLU A N 1
ATOM 797 C CA . GLU A 1 99 ? -7.562 12.898 3.479 1.00 94.44 99 GLU A CA 1
ATOM 798 C C . GLU A 1 99 ? -6.360 13.810 3.745 1.00 94.44 99 GLU A C 1
ATOM 800 O O . GLU A 1 99 ? -5.424 13.853 2.954 1.00 94.44 99 GLU A O 1
ATOM 805 N N . HIS A 1 100 ? -6.335 14.483 4.895 1.00 94.50 100 HIS A N 1
ATOM 806 C CA . HIS A 1 100 ? -5.187 15.298 5.287 1.00 94.50 100 HIS A CA 1
ATOM 807 C C . HIS A 1 100 ? -3.906 14.460 5.445 1.00 94.50 100 HIS A C 1
ATOM 809 O O . HIS A 1 100 ? -2.857 14.822 4.924 1.00 94.50 100 HIS A O 1
ATOM 815 N N . ILE A 1 101 ? -3.986 13.308 6.120 1.00 94.88 101 ILE A N 1
ATOM 816 C CA . ILE A 1 101 ? -2.831 12.433 6.364 1.00 94.88 101 ILE A CA 1
ATOM 817 C C . ILE A 1 101 ? -2.242 11.903 5.055 1.00 94.88 101 ILE A C 1
ATOM 819 O O . ILE A 1 101 ? -1.021 11.875 4.921 1.00 94.88 101 ILE A O 1
ATOM 823 N N . ILE A 1 102 ? -3.069 11.477 4.093 1.00 94.31 102 ILE A N 1
ATOM 824 C CA . ILE A 1 102 ? -2.551 10.932 2.830 1.00 94.31 102 ILE A CA 1
ATOM 825 C C . ILE A 1 102 ? -1.824 12.006 2.006 1.00 94.31 102 ILE A C 1
ATOM 827 O O . ILE A 1 102 ? -0.765 11.727 1.442 1.00 94.31 102 ILE A O 1
ATOM 831 N N . ILE A 1 103 ? -2.331 13.243 2.026 1.00 94.31 103 ILE A N 1
ATOM 832 C CA . ILE A 1 103 ? -1.693 14.409 1.401 1.00 94.31 103 ILE A CA 1
ATOM 833 C C . ILE A 1 103 ? -0.361 14.726 2.096 1.00 94.31 103 ILE A C 1
ATOM 835 O O . ILE A 1 103 ? 0.662 14.887 1.433 1.00 94.31 103 ILE A O 1
ATOM 839 N N . GLU A 1 104 ? -0.332 14.742 3.430 1.00 94.50 104 GLU A N 1
ATOM 840 C CA . GLU A 1 104 ? 0.893 14.995 4.198 1.00 94.50 104 GLU A CA 1
ATOM 841 C C . GLU A 1 104 ? 1.966 13.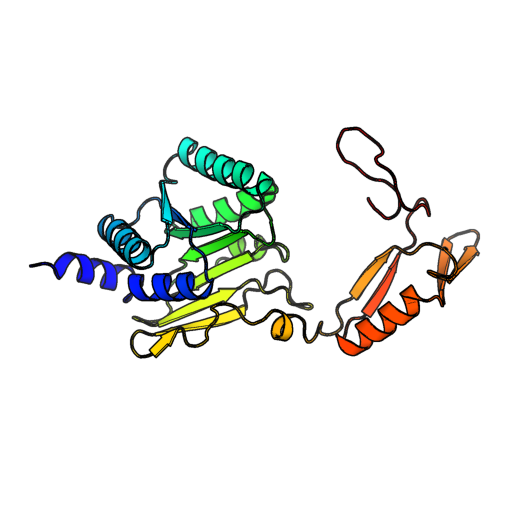920 3.977 1.00 94.50 104 GLU A C 1
ATOM 843 O O . GLU A 1 104 ? 3.146 14.241 3.839 1.00 94.50 104 GLU A O 1
ATOM 848 N N . ILE A 1 105 ? 1.577 12.643 3.874 1.00 94.00 105 ILE A N 1
ATOM 849 C CA . ILE A 1 105 ? 2.502 11.546 3.544 1.00 94.00 105 ILE A CA 1
ATOM 850 C C . ILE A 1 105 ? 3.182 11.797 2.193 1.00 94.00 105 ILE A C 1
ATOM 852 O O . ILE A 1 105 ? 4.385 11.554 2.062 1.00 94.00 105 ILE A O 1
ATOM 856 N N . TYR A 1 106 ? 2.431 12.279 1.199 1.00 92.56 106 TYR A N 1
ATOM 857 C CA . TYR A 1 106 ? 2.978 12.638 -0.107 1.00 92.56 106 TYR A CA 1
ATOM 858 C C . TYR A 1 106 ? 3.916 13.847 -0.008 1.00 92.56 106 TYR A C 1
ATOM 860 O O . TYR A 1 106 ? 5.083 13.743 -0.387 1.00 92.56 106 TYR A O 1
ATOM 868 N N . ASN A 1 107 ? 3.449 14.953 0.578 1.00 92.94 107 ASN A N 1
ATOM 869 C CA . ASN A 1 107 ? 4.204 16.207 0.682 1.00 92.94 107 ASN A CA 1
ATOM 870 C C . ASN A 1 107 ? 5.533 16.041 1.431 1.00 92.94 107 ASN A C 1
ATOM 872 O O . ASN A 1 107 ? 6.541 16.648 1.073 1.00 92.94 107 ASN A O 1
ATOM 876 N N . ARG A 1 108 ? 5.553 15.179 2.452 1.00 91.62 108 ARG A N 1
ATOM 877 C CA . ARG A 1 108 ? 6.738 14.892 3.273 1.00 91.62 108 ARG A CA 1
ATOM 878 C C . ARG A 1 108 ? 7.622 13.779 2.701 1.00 91.62 108 ARG A C 1
ATOM 880 O O . ARG A 1 108 ? 8.570 13.355 3.356 1.00 91.62 108 ARG A O 1
ATOM 887 N N . ASN A 1 109 ? 7.330 13.282 1.494 1.00 89.75 109 ASN A N 1
ATOM 888 C CA . ASN A 1 109 ? 8.056 12.188 0.840 1.00 89.75 109 ASN A CA 1
ATOM 889 C C . ASN A 1 109 ? 8.146 10.906 1.688 1.00 89.75 109 ASN A C 1
ATOM 891 O O . ASN A 1 109 ? 9.132 10.157 1.620 1.00 89.75 109 ASN A O 1
ATOM 895 N N . LEU A 1 110 ? 7.093 10.612 2.458 1.00 90.12 110 LEU A N 1
ATOM 896 C CA . LEU A 1 110 ? 7.047 9.483 3.389 1.00 90.12 110 LEU A CA 1
ATOM 897 C C . LEU A 1 110 ? 6.623 8.157 2.725 1.00 90.12 110 LEU A C 1
ATOM 899 O O . LEU A 1 110 ? 6.349 7.159 3.386 1.00 90.12 110 LEU A O 1
ATOM 903 N N . ILE A 1 111 ? 6.620 8.099 1.398 1.00 89.81 111 ILE A N 1
ATOM 904 C CA . ILE A 1 111 ? 6.189 6.920 0.652 1.00 89.81 111 ILE A CA 1
ATOM 905 C C . ILE A 1 111 ? 7.311 5.882 0.596 1.00 89.81 111 ILE A C 1
ATOM 907 O O . ILE A 1 111 ? 8.361 6.125 -0.005 1.00 89.81 111 ILE A O 1
ATOM 911 N N . ARG A 1 112 ? 7.100 4.700 1.186 1.00 86.00 112 ARG A N 1
ATOM 912 C CA . ARG A 1 112 ? 8.046 3.572 1.123 1.00 86.00 112 ARG A CA 1
ATOM 913 C C . ARG A 1 112 ? 7.316 2.235 0.988 1.00 86.00 112 ARG A C 1
ATOM 915 O O . ARG A 1 112 ? 6.207 2.066 1.477 1.00 86.00 112 ARG A O 1
ATOM 922 N N . ARG A 1 113 ? 7.977 1.249 0.369 1.00 81.25 113 ARG A N 1
ATOM 923 C CA . ARG A 1 113 ? 7.412 -0.097 0.126 1.00 81.25 113 ARG A CA 1
ATOM 924 C C . ARG A 1 113 ? 7.274 -0.965 1.382 1.00 81.25 113 ARG A C 1
ATOM 926 O O . ARG A 1 113 ? 6.579 -1.971 1.337 1.00 81.25 113 ARG A O 1
ATOM 933 N N . ASN A 1 114 ? 7.972 -0.622 2.459 1.00 84.38 114 ASN A N 1
ATOM 934 C CA . ASN A 1 114 ? 7.944 -1.320 3.747 1.00 84.38 114 ASN A CA 1
ATOM 935 C C . ASN A 1 114 ? 7.003 -0.653 4.767 1.00 84.38 114 ASN A C 1
ATOM 937 O O . ASN A 1 114 ? 6.959 -1.088 5.915 1.00 84.38 114 ASN A O 1
ATOM 941 N N . ILE A 1 115 ? 6.278 0.402 4.382 1.00 89.50 115 ILE A N 1
ATOM 942 C CA . ILE A 1 115 ? 5.373 1.123 5.279 1.00 89.50 115 ILE A CA 1
ATOM 943 C C . ILE A 1 115 ? 3.948 0.994 4.768 1.00 89.50 115 ILE A C 1
ATOM 945 O O . ILE A 1 115 ? 3.648 1.418 3.656 1.00 89.50 115 ILE A O 1
ATOM 949 N N . PHE A 1 116 ? 3.085 0.434 5.608 1.00 91.81 116 PHE A N 1
ATOM 950 C CA . PHE A 1 116 ? 1.667 0.252 5.353 1.00 91.81 116 PHE A CA 1
ATOM 951 C C . PHE A 1 116 ? 0.844 1.275 6.128 1.00 91.81 116 PHE A C 1
ATOM 953 O O . PHE A 1 116 ? 0.955 1.398 7.351 1.00 91.81 116 PHE A O 1
ATOM 960 N N . TYR A 1 117 ? -0.026 1.964 5.400 1.00 94.75 117 TYR A N 1
ATOM 961 C CA . TYR A 1 117 ? -1.011 2.895 5.926 1.00 94.75 117 TYR A CA 1
ATOM 962 C C . TYR A 1 117 ? -2.390 2.244 5.831 1.00 94.75 117 TYR A C 1
ATOM 964 O O . TYR A 1 117 ? -2.929 2.061 4.742 1.00 94.75 117 TYR A O 1
ATOM 972 N N . ILE A 1 118 ? -2.938 1.842 6.973 1.00 95.25 118 ILE A N 1
ATOM 973 C CA . ILE A 1 118 ? -4.202 1.118 7.082 1.00 95.25 118 ILE A CA 1
ATOM 974 C C . ILE A 1 118 ? -5.249 2.080 7.636 1.00 95.25 118 ILE A C 1
ATOM 976 O O . ILE A 1 118 ? -5.184 2.447 8.804 1.00 95.25 118 ILE A O 1
ATOM 980 N N . PHE A 1 119 ? -6.221 2.497 6.833 1.00 95.44 119 PHE A N 1
ATOM 981 C CA . PHE A 1 119 ? -7.272 3.413 7.274 1.00 95.44 119 PHE A CA 1
ATOM 982 C C . PHE A 1 119 ? -8.576 2.659 7.519 1.00 95.44 119 PHE A C 1
ATOM 984 O O . PHE A 1 119 ? -9.085 1.962 6.636 1.00 95.44 119 PHE A O 1
ATOM 991 N N . ASN A 1 120 ? -9.145 2.822 8.711 1.00 93.25 120 ASN A N 1
ATOM 992 C CA . ASN A 1 120 ? -10.472 2.304 9.011 1.00 93.25 120 ASN A CA 1
ATOM 993 C C . ASN A 1 120 ? -11.553 3.251 8.460 1.00 93.25 120 ASN A C 1
ATOM 995 O O . ASN A 1 120 ? -11.824 4.300 9.037 1.00 93.25 120 ASN A O 1
ATOM 999 N N . TRP A 1 121 ? -12.179 2.876 7.347 1.00 91.56 121 TRP A N 1
ATOM 1000 C CA . TRP A 1 121 ? -13.132 3.697 6.593 1.00 91.56 121 TRP A CA 1
ATOM 1001 C C . TRP A 1 121 ? -14.608 3.471 6.964 1.00 91.56 121 TRP A C 1
ATOM 1003 O O . TRP A 1 121 ? -15.489 4.201 6.509 1.00 91.56 121 TRP A O 1
ATOM 1013 N N . ASN A 1 122 ? -14.903 2.480 7.811 1.00 88.06 122 ASN A N 1
ATOM 1014 C CA . ASN A 1 122 ? -16.260 2.173 8.280 1.00 88.06 122 ASN A CA 1
ATOM 1015 C C . ASN A 1 122 ? -17.280 2.010 7.118 1.00 88.06 122 ASN A C 1
ATOM 1017 O O . ASN A 1 122 ? -16.954 1.451 6.071 1.00 88.06 122 ASN A O 1
ATOM 1021 N N . GLN A 1 123 ? -18.527 2.458 7.316 1.00 85.88 123 GLN A N 1
ATOM 1022 C CA . GLN A 1 123 ? -19.678 2.259 6.417 1.00 85.88 123 GLN A CA 1
ATOM 1023 C C . GLN A 1 123 ? -19.824 3.298 5.288 1.00 85.88 123 GLN A C 1
ATOM 1025 O O . GLN A 1 123 ? -20.704 3.152 4.441 1.00 85.88 123 GLN A O 1
ATOM 1030 N N . LYS A 1 124 ? -19.021 4.370 5.259 1.00 87.75 124 LYS A N 1
ATOM 1031 C CA . LYS A 1 124 ? -19.206 5.444 4.261 1.00 87.75 124 LYS A CA 1
ATOM 1032 C C . LYS A 1 124 ? -18.498 5.110 2.941 1.00 87.75 124 LYS A C 1
ATOM 1034 O O . LYS A 1 124 ? -17.500 4.392 2.959 1.00 87.75 124 LYS A O 1
ATOM 1039 N N . PRO A 1 125 ? -18.957 5.660 1.803 1.00 89.56 125 PRO A N 1
ATOM 1040 C CA . PRO A 1 125 ? -18.220 5.553 0.548 1.00 89.56 125 PRO A CA 1
ATOM 1041 C C . PRO A 1 125 ? -16.839 6.224 0.634 1.00 89.56 125 PRO A C 1
ATOM 1043 O O . PRO A 1 125 ? -16.600 7.107 1.467 1.00 89.56 125 PRO A O 1
ATOM 1046 N N . PHE A 1 126 ? -15.924 5.791 -0.235 1.00 91.94 126 PHE A N 1
ATOM 1047 C CA . PHE A 1 126 ? -14.628 6.444 -0.419 1.00 91.94 126 PHE A CA 1
ATOM 1048 C C . PHE A 1 126 ? -14.829 7.816 -1.058 1.00 91.94 126 PHE A C 1
ATOM 1050 O O . PHE A 1 126 ? -15.672 7.972 -1.939 1.00 91.94 126 PHE A O 1
ATOM 1057 N N . THR A 1 127 ? -14.084 8.809 -0.586 1.00 92.69 127 THR A N 1
ATOM 1058 C CA . THR A 1 127 ? -14.126 10.162 -1.137 1.00 92.69 127 THR A CA 1
ATOM 1059 C C . THR A 1 127 ? -13.140 10.280 -2.289 1.00 92.69 127 THR A C 1
ATOM 1061 O O . THR A 1 127 ? -12.023 9.767 -2.207 1.00 92.69 127 THR A O 1
ATOM 1064 N N . ASP A 1 128 ? -13.521 10.996 -3.345 1.00 90.38 128 ASP A N 1
ATOM 1065 C CA . ASP A 1 128 ? -12.654 11.185 -4.515 1.00 90.38 128 ASP A CA 1
ATOM 1066 C C . ASP A 1 128 ? -11.330 11.856 -4.135 1.00 90.38 128 ASP A C 1
ATOM 1068 O O . ASP A 1 128 ? -10.276 11.459 -4.625 1.00 90.38 128 ASP A O 1
ATOM 1072 N N . ILE A 1 129 ? -11.374 12.801 -3.187 1.00 92.00 129 ILE A N 1
ATOM 1073 C CA . ILE A 1 129 ? -10.192 13.476 -2.635 1.00 92.00 129 ILE A CA 1
ATOM 1074 C C . ILE A 1 129 ? -9.202 12.451 -2.083 1.00 92.00 129 ILE A C 1
ATOM 1076 O O . ILE A 1 129 ? -8.017 12.508 -2.400 1.00 92.00 129 ILE A O 1
ATOM 1080 N N . PHE A 1 130 ? -9.665 11.491 -1.280 1.00 93.38 130 PHE A N 1
ATOM 1081 C CA . PHE A 1 130 ? -8.778 10.475 -0.730 1.00 93.38 130 PHE A CA 1
ATOM 1082 C C . PHE A 1 130 ? -8.195 9.599 -1.840 1.00 93.38 130 PHE A C 1
ATOM 1084 O O . PHE A 1 130 ? -6.982 9.433 -1.920 1.00 93.38 130 PHE A O 1
ATOM 1091 N N . VAL A 1 131 ? -9.052 9.073 -2.719 1.00 91.44 131 VAL A N 1
ATOM 1092 C CA . VAL A 1 131 ? -8.666 8.118 -3.767 1.00 91.44 131 VAL A CA 1
ATOM 1093 C C . VAL A 1 131 ? -7.654 8.721 -4.747 1.00 91.44 131 VAL A C 1
ATOM 1095 O O . VAL A 1 131 ? -6.661 8.072 -5.073 1.00 91.44 131 VAL A O 1
ATOM 1098 N N . GLN A 1 132 ? -7.843 9.976 -5.159 1.00 90.62 132 GLN A N 1
ATOM 1099 C CA . GLN A 1 132 ? -6.922 10.688 -6.056 1.00 90.62 132 GLN A CA 1
ATOM 1100 C C . GLN A 1 132 ? -5.537 10.919 -5.436 1.00 90.62 132 GLN A C 1
ATOM 1102 O O . GLN A 1 132 ? -4.542 10.949 -6.153 1.00 90.62 132 GLN A O 1
ATOM 1107 N N . ASN A 1 133 ? -5.447 11.028 -4.109 1.00 91.69 133 ASN A N 1
ATOM 1108 C CA . ASN A 1 133 ? -4.173 11.177 -3.399 1.00 91.69 133 ASN A CA 1
ATOM 1109 C C . ASN A 1 133 ? -3.517 9.830 -3.045 1.00 91.69 133 ASN A C 1
ATOM 1111 O O . ASN A 1 133 ? -2.432 9.792 -2.464 1.00 91.69 133 ASN A O 1
ATOM 1115 N N . VAL A 1 134 ? -4.134 8.700 -3.405 1.00 90.44 134 VAL A N 1
ATOM 1116 C CA . VAL A 1 134 ? -3.496 7.386 -3.298 1.00 90.44 134 VAL A CA 1
ATOM 1117 C C . VAL A 1 134 ? -2.625 7.155 -4.530 1.00 90.44 134 VAL A C 1
ATOM 1119 O O . VAL A 1 134 ? -3.118 6.877 -5.625 1.00 90.44 134 VAL A O 1
ATOM 1122 N N . HIS A 1 135 ? -1.310 7.235 -4.345 1.00 87.38 135 HIS A N 1
ATOM 1123 C CA . HIS A 1 135 ? -0.330 6.991 -5.403 1.00 87.38 135 HIS A CA 1
ATOM 1124 C C . HIS A 1 135 ? 0.075 5.508 -5.480 1.00 87.38 135 HIS A C 1
ATOM 1126 O O . HIS A 1 135 ? 0.073 4.794 -4.477 1.00 87.38 135 HIS A O 1
ATOM 1132 N N . GLU A 1 136 ? 0.477 5.038 -6.668 1.00 80.50 136 GLU A N 1
ATOM 1133 C CA . GLU A 1 136 ? 0.857 3.630 -6.921 1.00 80.50 136 GLU A CA 1
ATOM 1134 C C . GLU A 1 136 ? 2.010 3.146 -6.019 1.00 80.50 136 GLU A C 1
ATOM 1136 O O . GLU A 1 136 ? 2.073 1.982 -5.630 1.00 80.50 136 GLU A O 1
ATOM 1141 N N . SER A 1 137 ? 2.936 4.041 -5.674 1.00 81.88 137 SER A N 1
ATOM 1142 C CA . SER A 1 137 ? 4.109 3.733 -4.851 1.00 81.88 137 SER A CA 1
ATOM 1143 C C . SER A 1 137 ? 3.796 3.577 -3.360 1.00 81.88 137 SER A C 1
ATOM 1145 O O . SER A 1 137 ? 4.631 3.046 -2.623 1.00 81.88 137 SER A O 1
ATOM 1147 N N . MET A 1 138 ? 2.617 4.016 -2.909 1.00 89.69 138 MET A N 1
ATOM 1148 C CA . MET A 1 138 ? 2.175 3.880 -1.521 1.00 89.69 138 MET A CA 1
ATOM 1149 C C . MET A 1 138 ? 1.707 2.452 -1.227 1.00 89.69 138 MET A C 1
ATOM 1151 O O . MET A 1 138 ? 1.370 1.699 -2.136 1.00 89.69 138 MET A O 1
ATOM 1155 N N . GLN A 1 139 ? 1.672 2.059 0.046 1.00 90.31 139 GLN A N 1
ATOM 1156 C CA . GLN A 1 139 ? 0.982 0.841 0.481 1.00 90.31 139 GLN A CA 1
ATOM 1157 C C . GLN A 1 139 ? -0.185 1.257 1.387 1.00 90.31 139 GLN A C 1
ATOM 1159 O O . GLN A 1 139 ? -0.027 1.434 2.594 1.00 90.31 139 GLN A O 1
ATOM 1164 N N . VAL A 1 140 ? -1.349 1.475 0.783 1.00 93.56 140 VAL A N 1
ATOM 1165 C CA . VAL A 1 140 ? -2.579 1.953 1.421 1.00 93.56 140 VAL A CA 1
ATOM 1166 C C . VAL A 1 140 ? -3.611 0.837 1.445 1.00 93.56 140 VAL A C 1
ATOM 1168 O O . VAL A 1 140 ? -4.037 0.341 0.400 1.00 93.56 140 VAL A O 1
ATOM 1171 N N . LEU A 1 141 ? -4.041 0.474 2.649 1.00 93.81 141 LEU A N 1
ATOM 1172 C CA . LEU A 1 141 ? -5.119 -0.472 2.899 1.00 93.81 141 LEU A CA 1
ATOM 1173 C C . LEU A 1 141 ? -6.316 0.279 3.488 1.00 93.81 141 LEU A C 1
ATOM 1175 O O . LEU A 1 141 ? -6.172 1.015 4.458 1.00 93.81 141 LEU A O 1
ATOM 1179 N N . LEU A 1 142 ? -7.504 0.069 2.938 1.00 94.69 142 LEU A N 1
ATOM 1180 C CA . LEU A 1 142 ? -8.758 0.561 3.489 1.00 94.69 142 LEU A CA 1
ATOM 1181 C C . LEU A 1 142 ? -9.566 -0.598 4.046 1.00 94.69 142 LEU A C 1
ATOM 1183 O O . LEU A 1 142 ? -9.832 -1.573 3.342 1.00 94.69 142 LEU A O 1
ATOM 1187 N N . VAL A 1 143 ? -10.006 -0.454 5.288 1.00 94.31 143 VAL A N 1
ATOM 1188 C CA . VAL A 1 143 ? -10.951 -1.373 5.918 1.00 94.31 143 VAL A CA 1
ATOM 1189 C C . VAL A 1 143 ? -12.316 -0.706 5.902 1.00 94.31 143 VAL A C 1
ATOM 1191 O O . VAL A 1 143 ? -12.551 0.253 6.628 1.00 94.31 143 VAL A O 1
ATOM 1194 N N . SER A 1 144 ? -13.215 -1.183 5.048 1.00 93.38 144 SER A N 1
ATOM 1195 C CA . SER A 1 144 ? -14.614 -0.746 5.066 1.00 93.38 144 SER A CA 1
ATOM 1196 C C . SER A 1 144 ? -15.472 -1.782 5.773 1.00 93.38 144 SER A C 1
ATOM 1198 O O . SER A 1 144 ? -15.147 -2.969 5.778 1.00 93.38 144 SER A O 1
ATOM 1200 N N . ASN A 1 145 ? -16.610 -1.346 6.277 1.00 91.19 145 ASN A N 1
ATOM 1201 C CA . ASN A 1 145 ? -17.601 -2.200 6.888 1.00 91.19 145 ASN A CA 1
ATOM 1202 C C . ASN A 1 145 ? -18.941 -1.981 6.175 1.00 91.19 145 ASN A C 1
ATOM 1204 O O . ASN A 1 145 ? -19.673 -1.091 6.570 1.00 91.19 145 ASN A O 1
ATOM 1208 N N . PRO A 1 146 ? -19.278 -2.701 5.096 1.00 86.44 146 PRO A N 1
ATOM 1209 C CA . PRO A 1 146 ? -20.567 -2.527 4.422 1.00 86.44 146 PRO A CA 1
ATOM 1210 C C . PRO A 1 146 ? -21.765 -3.092 5.200 1.00 86.44 146 PRO A C 1
ATOM 1212 O O . PRO A 1 146 ? -22.900 -2.729 4.895 1.00 86.44 146 PRO A O 1
ATOM 1215 N N . ARG A 1 147 ? -21.548 -4.042 6.116 1.00 85.06 147 ARG A N 1
ATOM 1216 C CA . ARG A 1 147 ? -22.592 -4.750 6.870 1.00 85.06 147 ARG A CA 1
ATOM 1217 C C . ARG A 1 147 ? -22.011 -5.234 8.182 1.00 85.06 147 ARG A C 1
ATOM 1219 O O . ARG A 1 147 ? -20.868 -5.674 8.183 1.00 85.06 147 ARG A O 1
ATOM 1226 N N . ASN A 1 148 ? -22.840 -5.273 9.223 1.00 85.81 148 ASN A N 1
ATOM 1227 C CA . ASN A 1 148 ? -22.394 -5.737 10.528 1.00 85.81 148 ASN A CA 1
ATOM 1228 C C . ASN A 1 148 ? -21.630 -7.067 10.441 1.00 85.81 148 ASN A C 1
ATOM 1230 O O . ASN A 1 148 ? -22.060 -7.981 9.734 1.00 85.81 148 ASN A O 1
ATOM 1234 N N . ASP A 1 149 ? -20.481 -7.120 11.117 1.00 87.25 149 ASP A N 1
ATOM 1235 C CA . ASP A 1 149 ? -19.584 -8.281 11.192 1.00 87.25 149 ASP A CA 1
ATOM 1236 C C . ASP A 1 149 ? -18.963 -8.728 9.860 1.00 87.25 149 ASP A C 1
ATOM 1238 O O . ASP A 1 149 ? -18.448 -9.843 9.749 1.00 87.25 149 ASP A O 1
ATOM 1242 N N . VAL A 1 150 ? -18.967 -7.857 8.845 1.00 90.31 150 VAL A N 1
ATOM 1243 C CA . VAL A 1 150 ? -18.299 -8.089 7.561 1.00 90.31 150 VAL A CA 1
ATOM 1244 C C . VAL A 1 150 ? -17.400 -6.908 7.223 1.00 90.31 150 VAL A C 1
ATOM 1246 O O . VAL A 1 150 ? -17.868 -5.849 6.807 1.00 90.31 150 VAL A O 1
ATOM 1249 N N . PHE A 1 151 ? -16.088 -7.116 7.299 1.00 92.88 151 PHE A N 1
ATOM 1250 C CA . PHE A 1 151 ? -15.096 -6.104 6.943 1.00 92.88 151 PHE A CA 1
ATOM 1251 C C . PHE A 1 151 ? -14.466 -6.428 5.592 1.00 92.88 151 PHE A C 1
ATOM 1253 O O . PHE A 1 151 ? -14.033 -7.547 5.336 1.00 92.88 151 PHE A O 1
ATOM 1260 N N . ARG A 1 152 ? -14.402 -5.446 4.699 1.00 93.88 152 ARG A N 1
ATOM 1261 C CA . ARG A 1 152 ? -13.787 -5.571 3.372 1.00 93.88 152 ARG A CA 1
ATOM 1262 C C . ARG A 1 152 ? -12.476 -4.808 3.329 1.00 93.88 152 ARG A C 1
ATOM 1264 O O . ARG A 1 152 ? -12.436 -3.649 3.738 1.00 93.88 152 ARG A O 1
ATOM 1271 N N . LEU A 1 153 ? -11.449 -5.445 2.779 1.00 93.75 153 LEU A N 1
ATOM 1272 C CA . LEU A 1 153 ? -10.120 -4.876 2.623 1.00 93.75 153 LEU A CA 1
ATOM 1273 C C . LEU A 1 153 ? -9.909 -4.441 1.179 1.00 93.75 153 LEU A C 1
ATOM 1275 O O . LEU A 1 153 ? -9.867 -5.277 0.271 1.00 93.75 153 LEU A O 1
ATOM 1279 N N . TYR A 1 154 ? -9.720 -3.144 0.979 1.00 93.31 154 TYR A N 1
ATOM 1280 C CA . TYR A 1 154 ? -9.329 -2.588 -0.307 1.00 93.31 154 TYR A CA 1
ATOM 1281 C C . TYR A 1 154 ? -7.880 -2.159 -0.255 1.00 93.31 154 TYR A C 1
ATOM 1283 O O . TYR A 1 154 ? -7.443 -1.563 0.721 1.00 93.31 154 TYR A O 1
ATOM 1291 N N . TYR A 1 155 ? -7.136 -2.451 -1.306 1.00 91.69 155 TYR A N 1
ATOM 1292 C CA . TYR A 1 155 ? -5.715 -2.169 -1.357 1.00 91.69 155 TYR A CA 1
ATOM 1293 C C . TYR A 1 155 ? -5.369 -1.461 -2.655 1.00 91.69 155 TYR A C 1
ATOM 1295 O O . TYR A 1 155 ? -5.893 -1.813 -3.719 1.00 91.69 155 TYR A O 1
ATOM 1303 N N . ASN A 1 156 ? -4.469 -0.481 -2.574 1.00 88.50 156 ASN A N 1
ATOM 1304 C CA . ASN A 1 156 ? -3.917 0.209 -3.738 1.00 88.50 156 ASN A CA 1
ATOM 1305 C C . ASN A 1 156 ? -2.856 -0.673 -4.410 1.00 88.50 156 ASN A C 1
ATOM 1307 O O . ASN A 1 156 ? -1.673 -0.357 -4.520 1.00 88.50 156 ASN A O 1
ATOM 1311 N N . GLN A 1 157 ? -3.285 -1.859 -4.822 1.00 76.31 157 GLN A N 1
ATOM 1312 C CA . GLN A 1 157 ? -2.418 -2.801 -5.492 1.00 76.31 157 GLN A CA 1
ATOM 1313 C C . GLN A 1 157 ? -1.789 -2.111 -6.702 1.00 76.31 157 GLN A C 1
ATOM 1315 O O . GLN A 1 157 ? -2.492 -1.444 -7.462 1.00 76.31 157 GLN A O 1
ATOM 1320 N N . ALA A 1 158 ? -0.477 -2.288 -6.880 1.00 66.62 158 ALA A N 1
ATOM 1321 C CA . ALA A 1 158 ? 0.231 -1.848 -8.073 1.00 66.62 158 ALA A CA 1
ATOM 1322 C C . ALA A 1 158 ? -0.336 -2.605 -9.281 1.00 66.62 158 ALA A C 1
ATOM 1324 O O . ALA A 1 158 ? 0.136 -3.680 -9.654 1.00 66.62 158 ALA A O 1
ATOM 1325 N N . THR A 1 159 ? -1.436 -2.091 -9.822 1.00 66.56 159 THR A N 1
ATOM 1326 C CA . THR A 1 159 ? -2.064 -2.595 -11.030 1.00 66.56 159 THR A CA 1
ATOM 1327 C C . THR A 1 159 ? -1.544 -1.790 -12.193 1.00 66.56 159 THR A C 1
ATOM 1329 O O . THR A 1 159 ? -1.314 -0.588 -12.120 1.00 66.56 159 THR A O 1
ATOM 1332 N N . SER A 1 160 ? -1.334 -2.478 -13.293 1.00 63.38 160 SER A N 1
ATOM 1333 C CA . SER A 1 160 ? -0.623 -1.934 -14.432 1.00 63.38 160 SER A CA 1
ATOM 1334 C C . SER A 1 160 ? -1.477 -1.031 -15.336 1.00 63.38 160 SER A C 1
ATOM 1336 O O . SER A 1 160 ? -0.947 -0.431 -16.266 1.00 63.38 160 SER A O 1
ATOM 1338 N N . TYR A 1 161 ? -2.785 -0.960 -15.080 1.00 66.44 161 TYR A N 1
ATOM 1339 C CA . TYR A 1 161 ? -3.791 -0.390 -15.980 1.00 66.44 161 TYR A CA 1
ATOM 1340 C C . TYR A 1 161 ? -4.778 0.559 -15.287 1.00 66.44 161 TYR A C 1
ATOM 1342 O O . TYR A 1 161 ? -5.605 1.167 -15.962 1.00 66.44 161 TYR A O 1
ATOM 1350 N N . LYS A 1 162 ? -4.723 0.679 -13.956 1.00 70.44 162 LYS A N 1
ATOM 1351 C CA . LYS A 1 162 ? -5.590 1.572 -13.185 1.00 70.44 162 LYS A CA 1
ATOM 1352 C C . LYS A 1 162 ? -4.753 2.389 -12.214 1.00 70.44 162 LYS A C 1
ATOM 1354 O O . LYS A 1 162 ? -4.220 1.854 -11.242 1.00 70.44 162 LYS A O 1
ATOM 1359 N N . GLU A 1 163 ? -4.664 3.680 -12.489 1.00 70.06 163 GLU A N 1
ATOM 1360 C CA . GLU A 1 163 ? -4.152 4.665 -11.541 1.00 70.06 163 GLU A CA 1
ATOM 1361 C C . GLU A 1 163 ? -5.218 4.942 -10.475 1.00 70.06 163 GLU A C 1
ATOM 1363 O O . GLU A 1 163 ? -6.412 4.771 -10.733 1.00 70.06 163 GLU A O 1
ATOM 1368 N N . HIS A 1 164 ? -4.786 5.320 -9.268 1.00 74.25 164 HIS A N 1
ATOM 1369 C CA . HIS A 1 164 ? -5.677 5.717 -8.168 1.00 74.25 164 HIS A CA 1
ATOM 1370 C C . HIS A 1 164 ? -6.787 4.702 -7.848 1.00 74.25 164 HIS A C 1
ATOM 1372 O O . HIS A 1 164 ? -7.893 5.066 -7.468 1.00 74.25 164 HIS A O 1
ATOM 1378 N N . ASN A 1 165 ? -6.525 3.407 -8.026 1.00 81.00 165 ASN A N 1
ATOM 1379 C CA . ASN A 1 165 ? -7.543 2.379 -7.851 1.00 81.00 165 ASN A CA 1
ATOM 1380 C C . ASN A 1 165 ? -7.329 1.571 -6.574 1.00 81.00 165 ASN A C 1
ATOM 1382 O O . ASN A 1 165 ? -6.239 1.068 -6.302 1.00 81.00 165 ASN A O 1
ATOM 1386 N N . LEU A 1 166 ? -8.419 1.386 -5.836 1.00 86.75 166 LEU A N 1
ATOM 1387 C CA . LEU A 1 166 ? -8.490 0.568 -4.633 1.00 86.75 166 LEU A CA 1
ATOM 1388 C C . LEU A 1 166 ? -9.296 -0.689 -4.956 1.00 86.75 166 LEU A C 1
ATOM 1390 O O . LEU A 1 166 ? -10.521 -0.662 -5.062 1.00 86.75 166 LEU A O 1
ATOM 1394 N N . GLY A 1 167 ? -8.594 -1.802 -5.155 1.00 88.25 167 GLY A N 1
ATOM 1395 C CA . GLY A 1 167 ? -9.219 -3.090 -5.445 1.00 88.25 167 GLY A CA 1
ATOM 1396 C C . GLY A 1 167 ? -9.589 -3.823 -4.162 1.00 88.25 167 GLY A C 1
ATOM 1397 O O . GLY A 1 167 ? -8.795 -3.844 -3.226 1.00 88.25 167 GLY A O 1
ATOM 1398 N N . LEU A 1 168 ? -10.764 -4.456 -4.123 1.00 90.69 168 LEU A N 1
ATOM 1399 C CA . LEU A 1 168 ? -11.104 -5.405 -3.061 1.00 90.69 168 LEU A CA 1
ATOM 1400 C C . LEU A 1 168 ? -10.164 -6.611 -3.160 1.00 90.69 168 LEU A C 1
ATOM 1402 O O . LEU A 1 168 ? -10.178 -7.318 -4.166 1.00 90.69 168 LEU A O 1
ATOM 1406 N N . ILE A 1 169 ? -9.364 -6.843 -2.123 1.00 90.62 169 ILE A N 1
ATOM 1407 C CA . ILE A 1 169 ? -8.375 -7.930 -2.104 1.00 90.62 169 ILE A CA 1
ATOM 1408 C C . ILE A 1 169 ? -8.738 -9.061 -1.148 1.00 90.62 169 ILE A C 1
ATOM 1410 O O . ILE A 1 169 ? -8.313 -10.195 -1.353 1.00 90.62 169 ILE A O 1
ATOM 1414 N N . ASN A 1 170 ? -9.486 -8.753 -0.091 1.00 91.00 170 ASN A N 1
ATOM 1415 C CA . ASN A 1 170 ? -9.796 -9.690 0.975 1.00 91.00 170 ASN A CA 1
ATOM 1416 C C . ASN A 1 170 ? -11.031 -9.211 1.746 1.00 91.00 170 ASN A C 1
ATOM 1418 O O . ASN A 1 170 ? -11.482 -8.071 1.597 1.00 91.00 170 ASN A O 1
ATOM 1422 N N . TRP A 1 171 ? -11.579 -10.079 2.581 1.00 92.25 171 TRP A N 1
ATOM 1423 C CA . TRP A 1 171 ? -12.674 -9.760 3.480 1.00 92.25 171 TRP A CA 1
ATOM 1424 C C . TRP A 1 171 ? -12.588 -10.628 4.732 1.00 92.25 171 TRP A C 1
ATOM 1426 O O . TRP A 1 171 ? -12.009 -11.711 4.716 1.00 92.25 171 TRP A O 1
ATOM 1436 N N . TRP A 1 172 ? -13.144 -10.123 5.819 1.00 93.50 172 TRP A N 1
ATOM 1437 C CA . TRP A 1 172 ? -13.237 -10.792 7.102 1.00 93.50 172 TRP A CA 1
ATOM 1438 C C . TRP A 1 172 ? -14.706 -10.902 7.488 1.00 93.50 172 TRP A C 1
ATOM 1440 O O . TRP A 1 172 ? -15.477 -9.963 7.255 1.00 93.50 172 TRP A O 1
ATOM 1450 N N . ASN A 1 173 ? -15.087 -12.027 8.080 1.00 92.25 173 ASN A N 1
ATOM 1451 C CA . ASN A 1 173 ? -16.376 -12.187 8.734 1.00 92.25 173 ASN A CA 1
ATOM 1452 C C . ASN A 1 173 ? -16.212 -12.827 10.121 1.00 92.25 173 ASN A C 1
ATOM 1454 O O . ASN A 1 173 ? -15.224 -13.505 10.388 1.00 92.25 173 ASN A O 1
ATOM 1458 N N . GLN A 1 174 ? -17.197 -12.647 10.998 1.00 88.06 174 GLN A N 1
ATOM 1459 C CA . GLN A 1 174 ? -17.120 -13.182 12.363 1.00 88.06 174 GLN A CA 1
ATOM 1460 C C . GLN A 1 174 ? -17.057 -14.717 12.419 1.00 88.06 174 GLN A C 1
ATOM 1462 O O . GLN A 1 174 ? -16.405 -15.274 13.296 1.00 88.06 174 GLN A O 1
ATOM 1467 N N . ASN A 1 175 ? -17.706 -15.406 11.476 1.00 87.38 175 ASN A N 1
ATOM 1468 C CA . ASN A 1 175 ? -17.817 -16.867 11.507 1.00 87.38 175 ASN A CA 1
ATOM 1469 C C . ASN A 1 175 ? -16.555 -17.588 11.014 1.00 87.38 175 ASN A C 1
ATOM 1471 O O . ASN A 1 175 ? -16.186 -18.618 11.568 1.00 87.38 175 ASN A O 1
ATOM 1475 N N . ASN A 1 176 ? -15.915 -17.072 9.962 1.00 85.94 176 ASN A N 1
ATOM 1476 C CA . ASN A 1 176 ? -14.795 -17.734 9.286 1.00 85.94 176 ASN A CA 1
ATOM 1477 C C . ASN A 1 176 ? -13.472 -16.977 9.466 1.00 85.94 176 ASN A C 1
ATOM 1479 O O . ASN A 1 176 ? -12.434 -17.474 9.034 1.00 85.94 176 ASN A O 1
ATOM 1483 N N . GLY A 1 177 ? -13.491 -15.789 10.074 1.00 88.88 177 GLY A N 1
ATOM 1484 C CA . GLY A 1 177 ? -12.324 -14.927 10.188 1.00 88.88 177 GLY A CA 1
ATOM 1485 C C . GLY A 1 177 ? -11.933 -14.316 8.841 1.00 88.88 177 GLY A C 1
ATOM 1486 O O . GLY A 1 177 ? -12.783 -13.965 8.015 1.00 88.88 177 GLY A O 1
ATOM 1487 N N . LEU A 1 178 ? -10.628 -14.159 8.615 1.00 87.94 178 LEU A N 1
ATOM 1488 C CA . LEU A 1 178 ? -10.092 -13.613 7.370 1.00 87.94 178 LEU A CA 1
ATOM 1489 C C . LEU A 1 178 ? -10.187 -14.654 6.245 1.00 87.94 178 LEU A C 1
ATOM 1491 O O . LEU A 1 178 ? -9.709 -15.777 6.382 1.00 87.94 178 LEU A O 1
ATOM 1495 N N . PHE A 1 179 ? -10.770 -14.278 5.106 1.00 85.44 179 PHE A N 1
ATOM 1496 C CA . PHE A 1 179 ? -11.052 -15.219 4.021 1.00 85.44 179 PHE A CA 1
ATOM 1497 C C . PHE A 1 179 ? -9.789 -15.806 3.378 1.00 85.44 179 PHE A C 1
ATOM 1499 O O . PHE A 1 179 ? -9.748 -16.995 3.061 1.00 85.44 179 PHE A O 1
ATOM 1506 N N . THR A 1 180 ? -8.752 -14.990 3.178 1.00 80.31 180 THR A N 1
ATOM 1507 C CA . THR A 1 180 ? -7.449 -15.458 2.685 1.00 80.31 180 THR A CA 1
ATOM 1508 C C . THR A 1 180 ? -6.312 -15.061 3.615 1.00 80.31 180 THR A C 1
ATOM 1510 O O . THR A 1 180 ? -6.218 -13.918 4.058 1.00 80.31 180 THR A O 1
ATOM 1513 N N . HIS A 1 181 ? -5.406 -16.012 3.855 1.00 77.81 181 HIS A N 1
ATOM 1514 C CA . HIS A 1 181 ? -4.116 -15.783 4.499 1.00 77.81 181 HIS A CA 1
ATOM 1515 C C . HIS A 1 181 ? -2.982 -16.057 3.497 1.00 77.81 181 HIS A C 1
ATOM 1517 O O . HIS A 1 181 ? -3.017 -17.088 2.818 1.00 77.81 181 HIS A O 1
ATOM 1523 N N . PRO A 1 182 ? -1.956 -15.189 3.398 1.00 81.94 182 PRO A N 1
ATOM 1524 C CA . PRO A 1 182 ? -1.764 -13.920 4.119 1.00 81.94 182 PRO A CA 1
ATOM 1525 C C . PRO A 1 182 ? -2.759 -12.821 3.702 1.00 81.94 182 PRO A C 1
ATOM 1527 O O . PRO A 1 182 ? -3.428 -12.944 2.679 1.00 81.94 182 PRO A O 1
ATOM 1530 N N . THR A 1 183 ? -2.838 -11.738 4.489 1.00 84.31 183 THR A N 1
ATOM 1531 C CA . THR A 1 183 ? -3.823 -10.650 4.308 1.00 84.31 183 THR A CA 1
ATOM 1532 C C . THR A 1 183 ? -3.779 -10.027 2.916 1.00 84.31 183 THR A C 1
ATOM 1534 O O . THR A 1 183 ? -4.823 -9.692 2.352 1.00 84.31 183 THR A O 1
ATOM 1537 N N . LEU A 1 184 ? -2.574 -9.890 2.355 1.00 85.81 184 LEU A N 1
ATOM 1538 C CA . LEU A 1 184 ? -2.349 -9.404 0.998 1.00 85.81 184 LEU A CA 1
ATOM 1539 C C . LEU A 1 184 ? -2.131 -10.557 0.012 1.00 85.81 184 LEU A C 1
ATOM 1541 O O . LEU A 1 184 ? -1.497 -11.556 0.357 1.00 85.81 184 LEU A O 1
ATOM 1545 N N . PRO A 1 185 ? -2.539 -10.391 -1.259 1.00 83.44 185 PRO A N 1
ATOM 1546 C CA . PRO A 1 185 ? -2.211 -11.352 -2.300 1.00 83.44 185 PRO A CA 1
ATOM 1547 C C . PRO A 1 185 ? -0.692 -11.486 -2.467 1.00 83.44 185 PRO A C 1
ATOM 1549 O O . PRO A 1 185 ? 0.069 -10.523 -2.349 1.00 83.44 185 PRO A O 1
ATOM 1552 N N . SER A 1 186 ? -0.236 -12.693 -2.805 1.00 83.31 186 SER A N 1
ATOM 1553 C CA . SER A 1 186 ? 1.189 -12.927 -3.047 1.00 83.31 186 SER A CA 1
ATOM 1554 C C . SER A 1 186 ? 1.710 -12.059 -4.199 1.00 83.31 186 SER A C 1
ATOM 1556 O O . SER A 1 186 ? 1.052 -11.908 -5.232 1.00 83.31 186 SER A O 1
ATOM 1558 N N . LYS A 1 187 ? 2.947 -11.555 -4.077 1.00 81.06 187 LYS A N 1
ATOM 1559 C CA . LYS A 1 187 ? 3.613 -10.769 -5.137 1.00 81.06 187 LYS A CA 1
ATOM 1560 C C . LYS A 1 187 ? 3.610 -11.497 -6.487 1.00 81.06 187 LYS A C 1
ATOM 1562 O O . LYS A 1 187 ? 3.463 -10.863 -7.524 1.00 81.06 187 LYS A O 1
ATOM 1567 N N . LYS A 1 188 ? 3.711 -12.832 -6.474 1.00 82.88 188 LYS A N 1
ATOM 1568 C CA . LYS A 1 188 ? 3.639 -13.677 -7.676 1.00 82.88 188 LYS A CA 1
ATOM 1569 C C . LYS A 1 188 ? 2.283 -13.579 -8.378 1.00 82.88 188 LYS A C 1
ATOM 1571 O O . LYS A 1 188 ? 2.248 -13.586 -9.601 1.00 82.88 188 LYS A O 1
ATOM 1576 N N . SER A 1 189 ? 1.189 -13.498 -7.621 1.00 82.81 189 SER A N 1
ATOM 1577 C CA . SER A 1 189 ? -0.151 -13.305 -8.180 1.00 82.81 189 SER A CA 1
ATOM 1578 C C . SER A 1 189 ? -0.345 -11.881 -8.691 1.00 82.81 189 SER A C 1
ATOM 1580 O O . SER A 1 189 ? -0.930 -11.698 -9.753 1.00 82.81 189 SER A O 1
ATOM 1582 N N . VAL A 1 190 ? 0.155 -10.886 -7.948 1.00 79.75 190 VAL A N 1
ATOM 1583 C CA . VAL A 1 190 ? 0.032 -9.463 -8.303 1.00 79.75 190 VAL A CA 1
ATOM 1584 C C . VAL A 1 190 ? 0.769 -9.140 -9.600 1.00 79.75 190 VAL A C 1
ATOM 1586 O O . VAL A 1 190 ? 0.184 -8.569 -10.508 1.00 79.75 190 VAL A O 1
ATOM 1589 N N . TYR A 1 191 ? 2.033 -9.547 -9.709 1.00 79.56 191 TYR A N 1
ATOM 1590 C CA . TYR A 1 191 ? 2.895 -9.231 -10.851 1.00 79.56 191 TYR A CA 1
ATOM 1591 C C . TYR A 1 191 ? 2.898 -10.328 -11.918 1.00 79.56 191 TYR A C 1
ATOM 1593 O O . TYR A 1 191 ? 3.876 -10.483 -12.647 1.00 79.56 191 TYR A O 1
ATOM 1601 N N . ARG A 1 192 ? 1.829 -11.130 -11.991 1.00 85.62 192 ARG A N 1
ATOM 1602 C CA . ARG A 1 192 ? 1.695 -12.177 -13.011 1.00 85.62 192 ARG A CA 1
ATOM 1603 C C . ARG A 1 192 ? 1.470 -11.587 -14.404 1.00 85.62 192 ARG A C 1
ATOM 1605 O O . ARG A 1 192 ? 1.910 -12.188 -15.377 1.00 85.62 192 ARG A O 1
ATOM 1612 N N . ASP A 1 193 ? 0.779 -10.453 -14.481 1.00 87.00 193 ASP A N 1
ATOM 1613 C CA . ASP A 1 193 ? 0.348 -9.818 -15.725 1.00 87.00 193 ASP A CA 1
ATOM 1614 C C . ASP A 1 193 ? 0.322 -8.292 -15.548 1.00 87.00 193 ASP A C 1
ATOM 1616 O O . ASP A 1 193 ? -0.257 -7.778 -14.592 1.00 87.00 193 ASP A O 1
ATOM 1620 N N . PHE A 1 194 ? 0.975 -7.571 -16.458 1.00 86.44 194 PHE A N 1
ATOM 1621 C CA . PHE A 1 194 ? 1.008 -6.113 -16.514 1.00 86.44 194 PHE A CA 1
ATOM 1622 C C . PHE A 1 194 ? 0.047 -5.549 -17.569 1.00 86.44 194 PHE A C 1
ATOM 1624 O O . PHE A 1 194 ? 0.097 -4.352 -17.858 1.00 86.44 194 PHE A O 1
ATOM 1631 N N . HIS A 1 195 ? -0.874 -6.347 -18.106 1.00 87.38 195 HIS A N 1
ATOM 1632 C CA . HIS A 1 195 ? -1.994 -5.924 -18.951 1.00 87.38 195 HIS A CA 1
ATOM 1633 C C . HIS A 1 195 ? -1.607 -4.926 -20.060 1.00 87.38 195 HIS A C 1
ATOM 1635 O O . HIS A 1 195 ? -2.345 -3.996 -20.374 1.00 87.38 195 HIS A O 1
ATOM 1641 N N . GLY A 1 196 ? -0.418 -5.091 -20.643 1.00 87.19 196 GLY A N 1
ATOM 1642 C CA . GLY A 1 196 ? 0.099 -4.251 -21.719 1.00 87.19 196 GLY A CA 1
ATOM 1643 C C . GLY A 1 196 ? 0.646 -2.880 -21.303 1.00 87.19 196 GLY A C 1
ATOM 1644 O O . GLY A 1 196 ? 0.871 -2.060 -22.194 1.00 87.19 196 GLY A O 1
ATOM 1645 N N . ARG A 1 197 ? 0.893 -2.616 -20.009 1.00 86.56 197 ARG A N 1
ATOM 1646 C CA . ARG A 1 197 ? 1.464 -1.342 -19.520 1.00 86.56 197 ARG A CA 1
ATOM 1647 C C . ARG A 1 197 ? 2.730 -0.966 -20.274 1.00 86.56 197 ARG A C 1
ATOM 1649 O O . ARG A 1 197 ? 3.595 -1.806 -20.496 1.00 86.56 197 ARG A O 1
ATOM 1656 N N . THR A 1 198 ? 2.882 0.310 -20.601 1.00 90.12 198 THR A N 1
ATOM 1657 C CA . THR A 1 198 ? 4.102 0.812 -21.235 1.00 90.12 198 THR A CA 1
ATOM 1658 C C . THR A 1 198 ? 5.148 1.161 -20.179 1.00 90.12 198 THR A C 1
ATOM 1660 O O . THR A 1 198 ? 4.986 2.116 -19.422 1.00 90.12 198 THR A O 1
ATOM 1663 N N . VAL A 1 199 ? 6.236 0.395 -20.137 1.00 90.38 199 VAL A N 1
ATOM 1664 C CA . VAL A 1 199 ? 7.403 0.651 -19.290 1.00 90.38 199 VAL A CA 1
ATOM 1665 C C . VAL A 1 199 ? 8.397 1.507 -20.066 1.00 90.38 199 VAL A C 1
ATOM 1667 O O . VAL A 1 199 ? 8.878 1.117 -21.132 1.00 90.38 199 VAL A O 1
ATOM 1670 N N . LYS A 1 200 ? 8.695 2.682 -19.513 1.00 91.62 200 LYS A N 1
ATOM 1671 C CA . LYS A 1 200 ? 9.687 3.620 -20.037 1.00 91.62 200 LYS A CA 1
ATOM 1672 C C . LYS A 1 200 ? 11.086 3.168 -19.621 1.00 91.62 200 LYS A C 1
ATOM 1674 O O . LYS A 1 200 ? 11.354 3.048 -18.430 1.00 91.62 200 LYS A O 1
ATOM 1679 N N . VAL A 1 201 ? 11.958 2.900 -20.591 1.00 92.81 201 VAL A N 1
ATOM 1680 C CA . VAL A 1 201 ? 13.315 2.392 -20.346 1.00 92.81 201 VAL A CA 1
ATOM 1681 C C . VAL A 1 201 ? 14.332 3.347 -20.971 1.00 92.81 201 VAL A C 1
ATOM 1683 O O . VAL A 1 201 ? 14.490 3.329 -22.195 1.00 92.81 201 VAL A O 1
ATOM 1686 N N . PRO A 1 202 ? 15.029 4.180 -20.180 1.00 92.25 202 PRO A N 1
ATOM 1687 C CA . PRO A 1 202 ? 16.160 4.939 -20.696 1.00 92.25 202 PRO A CA 1
ATOM 1688 C C . PRO A 1 202 ? 17.251 3.967 -21.160 1.00 92.25 202 PRO A C 1
ATOM 1690 O O . PRO A 1 202 ? 17.593 3.020 -20.447 1.00 92.25 202 PRO A O 1
ATOM 1693 N N . VAL A 1 203 ? 17.773 4.155 -22.373 1.00 92.12 203 VAL A N 1
ATOM 1694 C CA . VAL A 1 203 ? 18.734 3.217 -22.968 1.00 92.12 203 VAL A CA 1
ATOM 1695 C C . VAL A 1 203 ? 19.970 3.938 -23.482 1.00 92.12 203 VAL A C 1
ATOM 1697 O O . VAL A 1 203 ? 19.892 5.013 -24.065 1.00 92.12 203 VAL A O 1
ATOM 1700 N N . LEU A 1 204 ? 21.125 3.310 -23.283 1.00 91.62 204 LEU A N 1
ATOM 1701 C CA . LEU A 1 204 ? 22.409 3.797 -23.770 1.00 91.62 204 LEU A CA 1
ATOM 1702 C C . LEU A 1 204 ? 22.991 2.827 -24.776 1.00 91.62 204 LEU A C 1
ATOM 1704 O O . LEU A 1 204 ? 22.826 1.612 -24.654 1.00 91.62 204 LEU A O 1
ATOM 1708 N N . HIS A 1 205 ? 23.752 3.361 -25.727 1.00 91.25 205 HIS A N 1
ATOM 1709 C CA . HIS A 1 205 ? 24.589 2.524 -26.565 1.00 91.25 205 HIS A CA 1
ATOM 1710 C C . HIS A 1 205 ? 25.792 2.030 -25.758 1.00 91.25 205 HIS A C 1
ATOM 1712 O O . HIS A 1 205 ? 26.740 2.774 -25.528 1.00 91.25 205 HIS A O 1
ATOM 1718 N N . LYS A 1 206 ? 25.741 0.778 -25.304 1.00 91.50 206 LYS A N 1
ATOM 1719 C CA . LYS A 1 206 ? 26.807 0.176 -24.495 1.00 91.50 206 LYS A CA 1
ATOM 1720 C C . LYS A 1 206 ? 26.972 -1.293 -24.872 1.00 91.50 206 LYS A C 1
ATOM 1722 O O . LYS A 1 206 ? 26.454 -2.137 -24.152 1.00 91.50 206 LYS A O 1
ATOM 1727 N N . PRO A 1 207 ? 27.613 -1.636 -26.001 1.00 92.75 207 PRO A N 1
ATOM 1728 C CA . PRO A 1 207 ? 27.867 -3.032 -26.362 1.00 92.75 207 PRO A CA 1
ATOM 1729 C C . PRO A 1 207 ? 28.597 -3.797 -25.236 1.00 92.75 207 PRO A C 1
ATOM 1731 O O . PRO A 1 207 ? 29.472 -3.210 -24.600 1.00 92.75 207 PRO A O 1
ATOM 1734 N N . PRO A 1 208 ? 28.265 -5.075 -24.952 1.00 93.81 208 PRO A N 1
ATOM 1735 C CA . PRO A 1 208 ? 27.239 -5.923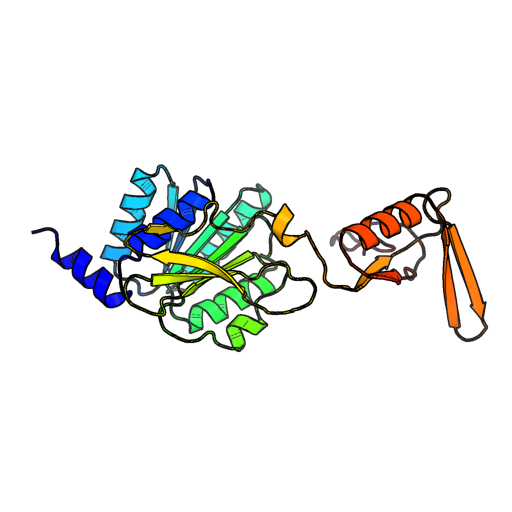 -25.583 1.00 93.81 208 PRO A CA 1
ATOM 1736 C C . PRO A 1 208 ? 25.824 -5.767 -24.972 1.00 93.81 208 PRO A C 1
ATOM 1738 O O . PRO A 1 208 ? 24.879 -6.432 -25.401 1.00 93.81 208 PRO A O 1
ATOM 1741 N N . TRP A 1 209 ? 25.706 -4.862 -23.995 1.00 93.44 209 TRP A N 1
ATOM 1742 C CA . TRP A 1 209 ? 24.516 -4.268 -23.369 1.00 93.44 209 TRP A CA 1
ATOM 1743 C C . TRP A 1 209 ? 23.286 -4.148 -24.242 1.00 93.44 209 TRP A C 1
ATOM 1745 O O . TRP A 1 209 ? 22.372 -4.972 -24.269 1.00 93.44 209 TRP A O 1
ATOM 1755 N N . ASN A 1 210 ? 23.330 -3.031 -24.953 1.00 93.75 210 ASN A N 1
ATOM 1756 C CA . ASN A 1 210 ? 22.320 -2.535 -25.851 1.00 93.75 210 ASN A CA 1
ATOM 1757 C C . ASN A 1 210 ? 23.052 -1.942 -27.051 1.00 93.75 210 ASN A C 1
ATOM 1759 O O . ASN A 1 210 ? 23.951 -1.101 -26.919 1.00 93.75 210 ASN A O 1
ATOM 1763 N N . PHE A 1 211 ? 22.651 -2.379 -28.232 1.00 94.75 211 PHE A N 1
ATOM 1764 C CA . PHE A 1 211 ? 23.061 -1.790 -29.490 1.00 94.75 211 PHE A CA 1
ATOM 1765 C C . PHE A 1 211 ? 21.985 -0.785 -29.890 1.00 94.75 211 PHE A C 1
ATOM 1767 O O . PHE A 1 211 ? 20.808 -1.134 -29.986 1.00 94.75 211 PHE A O 1
ATOM 1774 N N . VAL A 1 212 ? 22.378 0.469 -30.098 1.00 92.62 212 VAL A N 1
ATOM 1775 C CA . VAL A 1 212 ? 21.468 1.578 -30.380 1.00 92.62 212 VAL A CA 1
ATOM 1776 C C . VAL A 1 212 ? 21.991 2.294 -31.610 1.00 92.62 212 VAL A C 1
ATOM 1778 O O . VAL A 1 212 ? 23.167 2.642 -31.670 1.00 92.62 212 VAL A O 1
ATOM 1781 N N . LYS A 1 213 ? 21.120 2.495 -32.594 1.00 90.50 213 LYS A N 1
ATOM 1782 C CA . LYS A 1 213 ? 21.412 3.271 -33.793 1.00 90.50 213 LYS A CA 1
ATOM 1783 C C . LYS A 1 213 ? 20.710 4.614 -33.684 1.00 90.50 213 LYS A C 1
ATOM 1785 O O . LYS A 1 213 ? 19.486 4.656 -33.567 1.00 90.50 213 LYS A O 1
ATOM 1790 N N . TYR A 1 214 ? 21.487 5.687 -33.726 1.00 86.75 214 TYR A N 1
ATOM 1791 C CA . TYR A 1 214 ? 20.973 7.050 -33.758 1.00 86.75 214 TYR A CA 1
ATOM 1792 C C . TYR A 1 214 ? 20.857 7.506 -35.210 1.00 86.75 214 TYR A C 1
ATOM 1794 O O . TYR A 1 214 ? 21.780 7.316 -36.002 1.00 86.75 214 TYR A O 1
ATOM 1802 N N . TYR A 1 215 ? 19.722 8.098 -35.552 1.00 85.25 215 TYR A N 1
ATOM 1803 C CA . TYR A 1 215 ? 19.482 8.742 -36.833 1.00 85.25 215 TYR A CA 1
ATOM 1804 C C . TYR A 1 215 ? 19.428 10.239 -36.573 1.00 85.25 215 TYR A C 1
ATOM 1806 O O . TYR A 1 215 ? 18.529 10.734 -35.890 1.00 85.25 215 TYR A O 1
ATOM 1814 N N . ASN A 1 216 ? 20.423 10.951 -37.087 1.00 77.25 216 ASN A N 1
ATOM 1815 C CA . ASN A 1 216 ? 20.456 12.397 -36.998 1.00 77.25 216 ASN A CA 1
ATOM 1816 C C . ASN A 1 216 ? 19.787 12.955 -38.256 1.00 77.25 216 ASN A C 1
ATOM 1818 O O . ASN A 1 216 ? 20.307 12.771 -39.354 1.00 77.25 216 ASN A O 1
ATOM 1822 N N . SER A 1 217 ? 18.618 13.573 -38.103 1.00 64.69 217 SER A N 1
ATOM 1823 C CA . SER A 1 217 ? 17.995 14.383 -39.149 1.00 64.69 217 SER A CA 1
ATOM 1824 C C . SER A 1 217 ? 17.989 15.830 -38.680 1.00 64.69 217 SER A C 1
ATOM 1826 O O . SER A 1 217 ? 17.855 16.082 -37.483 1.00 64.69 217 SER A O 1
ATOM 1828 N N . SER A 1 218 ? 18.117 16.771 -39.614 1.00 59.81 218 SER A N 1
ATOM 1829 C CA . SER A 1 218 ? 18.311 18.210 -39.383 1.00 59.81 218 SER A CA 1
ATOM 1830 C C . SER A 1 218 ? 1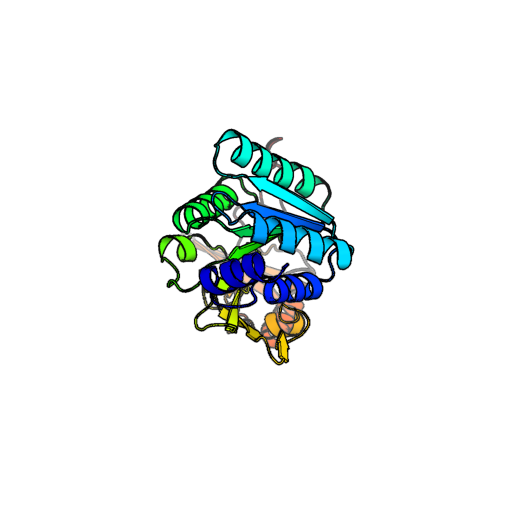7.261 18.867 -38.470 1.00 59.81 218 SER A C 1
ATOM 1832 O O . SER A 1 218 ? 17.474 19.980 -38.002 1.00 59.81 218 SER A O 1
ATOM 1834 N N . THR A 1 219 ? 16.136 18.193 -38.214 1.00 59.91 219 THR A N 1
ATOM 1835 C CA . THR A 1 219 ? 14.995 18.671 -37.419 1.00 59.91 219 THR A CA 1
ATOM 1836 C C . THR A 1 219 ? 14.569 17.736 -36.278 1.00 59.91 219 THR A C 1
ATOM 1838 O O . THR A 1 219 ? 13.760 18.139 -35.446 1.00 59.91 219 THR A O 1
ATOM 1841 N N . SER A 1 220 ? 15.092 16.506 -36.189 1.00 58.69 220 SER A N 1
ATOM 1842 C CA . SER A 1 220 ? 14.751 15.566 -35.108 1.00 58.69 220 SER A CA 1
ATOM 1843 C C . SER A 1 220 ? 15.797 14.459 -34.963 1.00 58.69 220 SER A C 1
ATOM 1845 O O . SER A 1 220 ? 16.050 13.710 -35.914 1.00 58.69 220 SER A O 1
ATOM 1847 N N . SER A 1 221 ? 16.355 14.295 -33.763 1.00 70.56 221 SER A N 1
ATOM 1848 C CA . SER A 1 221 ? 17.135 13.112 -33.403 1.00 70.56 221 SER A CA 1
ATOM 1849 C C . SER A 1 221 ? 16.177 11.959 -33.092 1.00 70.56 221 SER A C 1
ATOM 1851 O O . SER A 1 221 ? 15.375 12.022 -32.164 1.00 70.56 221 SER A O 1
ATOM 1853 N N . SER A 1 222 ? 16.234 10.889 -33.883 1.00 81.75 222 SER A N 1
ATOM 1854 C CA . SER A 1 222 ? 15.520 9.645 -33.575 1.00 81.75 222 SER A CA 1
ATOM 1855 C C . SER A 1 222 ? 16.522 8.534 -33.300 1.00 81.75 222 SER A C 1
ATOM 1857 O O . SER A 1 222 ? 17.682 8.597 -33.710 1.00 81.75 222 SER A O 1
ATOM 1859 N N . PHE A 1 223 ? 16.104 7.502 -32.576 1.00 89.25 223 PH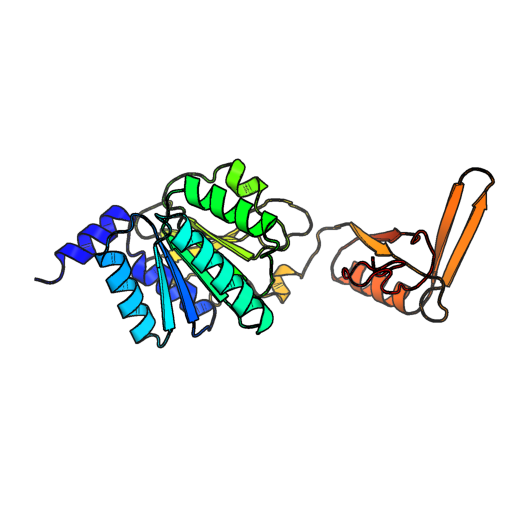E A N 1
ATOM 1860 C CA . PHE A 1 223 ? 16.976 6.381 -32.257 1.00 89.25 223 PHE A CA 1
ATOM 1861 C C . PHE A 1 223 ? 16.202 5.068 -32.288 1.00 89.25 223 PHE A C 1
ATOM 1863 O O . PHE A 1 223 ? 14.979 5.034 -32.150 1.00 89.25 223 PHE A O 1
ATOM 1870 N N . LYS A 1 224 ? 16.927 3.970 -32.490 1.00 91.12 224 LYS A N 1
ATOM 1871 C CA . LYS A 1 224 ? 16.371 2.619 -32.471 1.00 91.12 224 LYS A CA 1
ATOM 1872 C C . LYS A 1 224 ? 17.311 1.677 -31.739 1.00 91.12 224 LYS A C 1
ATOM 1874 O O . LYS A 1 224 ? 18.490 1.589 -32.076 1.00 91.12 224 LYS A O 1
ATOM 1879 N N . VAL A 1 225 ? 16.772 0.927 -30.785 1.00 92.19 225 VAL A N 1
ATOM 1880 C CA . VAL A 1 225 ? 17.467 -0.224 -30.200 1.00 92.19 225 VAL A CA 1
ATOM 1881 C C . VAL A 1 225 ? 17.439 -1.353 -31.225 1.00 92.19 225 VAL A C 1
ATOM 1883 O O . VAL A 1 225 ? 16.370 -1.772 -31.662 1.00 92.19 225 VAL A O 1
ATOM 1886 N N . ILE A 1 226 ? 18.617 -1.789 -31.665 1.00 93.44 226 ILE A N 1
ATOM 1887 C CA . ILE A 1 226 ? 18.782 -2.807 -32.713 1.00 93.44 226 ILE A CA 1
ATOM 1888 C C . ILE A 1 226 ? 19.124 -4.187 -32.143 1.00 93.44 226 ILE A C 1
ATOM 1890 O O . ILE A 1 226 ? 19.081 -5.172 -32.871 1.00 93.44 226 ILE A O 1
ATOM 1894 N N . GLY A 1 227 ? 19.466 -4.271 -30.857 1.00 93.75 227 GLY A N 1
ATOM 1895 C CA . GLY A 1 227 ? 19.780 -5.536 -30.208 1.00 93.75 227 GLY A CA 1
ATOM 1896 C C . GLY A 1 227 ? 20.476 -5.355 -28.868 1.00 93.75 227 GLY A C 1
ATOM 1897 O O . GLY A 1 227 ? 20.538 -4.255 -28.321 1.00 93.75 227 GLY A O 1
ATOM 1898 N N . GLY A 1 228 ? 21.059 -6.441 -28.374 1.00 95.69 228 GLY A N 1
ATOM 1899 C CA . GLY A 1 228 ? 21.848 -6.462 -27.144 1.00 95.69 228 GLY A CA 1
ATOM 1900 C C . GLY A 1 228 ? 21.307 -7.472 -26.152 1.00 95.69 228 GLY A C 1
ATOM 1901 O O . GLY A 1 228 ? 20.159 -7.917 -26.256 1.00 95.69 228 GLY A O 1
ATOM 1902 N N . ARG A 1 229 ? 22.152 -7.860 -25.198 1.00 95.81 229 ARG A N 1
ATOM 1903 C CA . ARG A 1 229 ? 21.767 -8.838 -24.180 1.00 95.81 229 ARG A CA 1
ATOM 1904 C C . ARG A 1 229 ? 20.596 -8.325 -23.344 1.00 95.81 229 ARG A C 1
ATOM 1906 O O . ARG A 1 229 ? 19.622 -9.050 -23.156 1.00 95.81 229 ARG A O 1
ATOM 1913 N N . ASP A 1 230 ? 20.673 -7.081 -22.883 1.00 94.81 230 ASP A N 1
ATOM 1914 C CA . ASP A 1 230 ? 19.683 -6.514 -21.968 1.00 94.81 230 ASP A CA 1
ATOM 1915 C C . ASP A 1 230 ? 18.365 -6.232 -22.698 1.00 94.81 230 ASP A C 1
ATOM 1917 O O . ASP A 1 230 ? 17.299 -6.559 -22.180 1.00 94.81 230 ASP A O 1
ATOM 1921 N N . HIS A 1 231 ? 18.424 -5.754 -23.948 1.00 94.06 231 HIS A N 1
ATOM 1922 C CA . HIS A 1 231 ? 17.262 -5.686 -24.838 1.00 94.06 231 HIS A CA 1
ATOM 1923 C C . HIS A 1 231 ? 16.566 -7.049 -24.970 1.00 94.06 231 HIS A C 1
ATOM 1925 O O . HIS A 1 231 ? 15.357 -7.142 -24.767 1.00 94.06 231 HIS A O 1
ATOM 1931 N N . ARG A 1 232 ? 17.322 -8.126 -25.235 1.00 95.19 232 ARG A N 1
ATOM 1932 C CA . ARG A 1 232 ? 16.750 -9.470 -25.386 1.00 95.19 232 ARG A CA 1
ATOM 1933 C C . ARG A 1 232 ? 16.114 -9.984 -24.096 1.00 95.19 232 ARG A C 1
ATOM 1935 O O . ARG A 1 232 ? 15.040 -10.581 -24.140 1.00 95.19 232 ARG A O 1
ATOM 1942 N N . ILE A 1 233 ? 16.756 -9.755 -22.953 1.00 96.00 233 ILE A N 1
ATOM 1943 C CA . ILE A 1 233 ? 16.198 -10.104 -21.642 1.00 96.00 233 ILE A CA 1
ATOM 1944 C C . ILE A 1 233 ? 14.900 -9.326 -21.403 1.00 96.00 233 ILE A C 1
ATOM 1946 O O . ILE A 1 233 ? 13.892 -9.931 -21.043 1.00 96.00 233 ILE A O 1
ATOM 1950 N N . LEU A 1 234 ? 14.890 -8.015 -21.659 1.00 95.00 234 LEU A N 1
ATOM 1951 C CA . LEU A 1 234 ? 13.696 -7.182 -21.518 1.00 95.00 234 LEU A CA 1
ATOM 1952 C C . LEU A 1 234 ? 12.552 -7.665 -22.415 1.00 95.00 234 LEU A C 1
ATOM 1954 O O . LEU A 1 234 ? 11.428 -7.747 -21.931 1.00 95.00 234 LEU A O 1
ATOM 1958 N N . GLU A 1 235 ? 12.816 -8.048 -23.668 1.00 95.00 235 GLU A N 1
ATOM 1959 C CA . GLU A 1 235 ? 11.800 -8.644 -24.549 1.00 95.00 235 GLU A CA 1
ATOM 1960 C C . GLU A 1 235 ? 11.219 -9.953 -23.996 1.00 95.00 235 GLU A C 1
ATOM 1962 O O . GLU A 1 235 ? 10.020 -10.207 -24.103 1.00 95.00 235 GLU A O 1
ATOM 1967 N N . LEU A 1 236 ? 12.057 -10.823 -23.427 1.00 96.50 236 LEU A N 1
ATOM 1968 C CA . LEU A 1 236 ? 11.590 -12.088 -22.854 1.00 96.50 236 LEU A CA 1
ATOM 1969 C C . LEU A 1 236 ? 10.722 -11.843 -21.616 1.00 96.50 236 LEU A C 1
ATOM 1971 O O . LEU A 1 236 ? 9.671 -12.469 -21.458 1.00 96.50 236 LEU A O 1
ATOM 1975 N N . ILE A 1 237 ? 11.139 -10.911 -20.758 1.00 94.81 237 ILE A N 1
ATOM 1976 C CA . ILE A 1 237 ? 10.383 -10.525 -19.566 1.00 94.81 237 ILE A CA 1
ATOM 1977 C C . ILE A 1 237 ? 9.071 -9.838 -19.973 1.00 94.81 237 ILE A C 1
ATOM 1979 O O . ILE A 1 237 ? 8.031 -10.157 -19.401 1.00 94.81 237 ILE A O 1
ATOM 1983 N N . SER A 1 238 ? 9.085 -8.961 -20.980 1.00 94.88 238 SER A N 1
ATOM 1984 C CA . SER A 1 238 ? 7.894 -8.238 -21.441 1.00 94.88 238 SER A CA 1
ATOM 1985 C C . SER A 1 238 ? 6.832 -9.165 -22.018 1.00 94.88 238 SER A C 1
ATOM 1987 O O . SER A 1 238 ? 5.650 -8.980 -21.743 1.00 94.88 238 SER A O 1
ATOM 1989 N N . ARG A 1 239 ? 7.242 -10.226 -22.724 1.00 94.62 239 ARG A N 1
ATOM 1990 C CA . ARG A 1 239 ? 6.337 -11.290 -23.185 1.00 94.62 239 ARG A CA 1
ATOM 1991 C C . ARG A 1 239 ? 5.787 -12.115 -22.028 1.00 94.62 239 ARG A C 1
ATOM 1993 O O . ARG A 1 239 ? 4.597 -12.401 -22.000 1.00 94.62 239 ARG A O 1
ATOM 2000 N N . LYS A 1 240 ? 6.641 -12.490 -21.069 1.00 93.94 240 LYS A N 1
ATOM 2001 C CA . LYS A 1 240 ? 6.238 -13.315 -19.920 1.00 93.94 240 LYS A CA 1
ATOM 2002 C C . LYS A 1 240 ? 5.275 -12.588 -18.982 1.00 93.94 240 LYS A C 1
ATOM 2004 O O . LYS A 1 240 ? 4.380 -13.219 -18.435 1.00 93.94 240 LYS A O 1
ATOM 2009 N N . LEU A 1 241 ? 5.501 -11.296 -18.768 1.00 91.62 241 LEU A N 1
ATOM 2010 C CA . LEU A 1 241 ? 4.750 -10.466 -17.828 1.00 91.62 241 LEU A CA 1
ATOM 2011 C C . LEU A 1 241 ? 3.735 -9.551 -18.529 1.00 91.62 241 LEU A C 1
ATOM 2013 O O . LEU A 1 241 ? 3.071 -8.776 -17.855 1.00 91.62 241 LEU A O 1
ATOM 2017 N N . ASN A 1 242 ? 3.607 -9.631 -19.856 1.00 92.38 242 ASN A N 1
ATOM 2018 C CA . ASN A 1 242 ? 2.670 -8.862 -20.678 1.00 92.38 242 ASN A CA 1
ATOM 2019 C C . ASN A 1 242 ? 2.736 -7.338 -20.434 1.00 92.38 242 ASN A C 1
ATOM 2021 O O . ASN A 1 242 ? 1.768 -6.707 -20.014 1.00 92.38 242 ASN A O 1
ATOM 2025 N N . PHE A 1 243 ? 3.890 -6.727 -20.709 1.00 92.88 243 PHE A N 1
ATOM 2026 C CA . PHE A 1 243 ? 4.043 -5.266 -20.780 1.00 92.88 243 PHE A CA 1
ATOM 2027 C C . PHE A 1 243 ? 4.694 -4.839 -22.098 1.00 92.88 243 PHE A C 1
ATOM 2029 O O . PHE A 1 243 ? 5.273 -5.647 -22.822 1.00 92.88 243 PHE A O 1
ATOM 2036 N N . ARG A 1 244 ? 4.602 -3.550 -22.423 1.00 93.44 244 ARG A N 1
ATOM 2037 C CA . ARG A 1 244 ? 5.203 -2.935 -23.611 1.00 93.44 244 ARG A CA 1
ATOM 2038 C C . ARG A 1 244 ? 6.439 -2.143 -23.212 1.00 93.44 244 ARG A C 1
ATOM 2040 O O . ARG A 1 244 ? 6.454 -1.506 -22.164 1.00 93.44 244 ARG A O 1
ATOM 2047 N N . ILE A 1 245 ? 7.469 -2.164 -24.047 1.00 94.62 245 ILE A N 1
ATOM 2048 C CA . ILE A 1 245 ? 8.705 -1.414 -23.805 1.00 94.62 245 ILE A CA 1
ATOM 2049 C C . ILE A 1 245 ? 8.668 -0.146 -24.652 1.00 94.62 245 ILE A C 1
ATOM 2051 O O . ILE A 1 245 ? 8.474 -0.217 -25.865 1.00 94.62 245 ILE A O 1
ATOM 2055 N N . HIS A 1 246 ? 8.884 1.002 -24.020 1.00 94.06 246 HIS A N 1
ATOM 2056 C CA . HIS A 1 246 ? 9.133 2.262 -24.704 1.00 94.06 246 HIS A CA 1
ATOM 2057 C C . HIS A 1 246 ? 10.520 2.759 -24.319 1.00 94.06 246 HIS A C 1
ATOM 2059 O O . HIS A 1 246 ? 10.749 3.187 -23.187 1.00 94.06 246 HIS A O 1
ATOM 2065 N N . TYR A 1 247 ? 11.460 2.655 -25.254 1.00 93.56 247 TYR A N 1
ATOM 2066 C CA . TYR A 1 247 ? 12.807 3.153 -25.029 1.00 93.56 247 TYR A CA 1
ATOM 2067 C C . TYR A 1 247 ? 12.824 4.678 -25.054 1.00 93.56 247 TYR A C 1
ATOM 2069 O O . TYR A 1 247 ? 12.174 5.290 -25.900 1.00 93.56 247 TYR A O 1
ATOM 2077 N N . ILE A 1 248 ? 13.612 5.273 -24.161 1.00 92.12 248 ILE A N 1
ATOM 2078 C CA . ILE A 1 248 ? 13.843 6.718 -24.090 1.00 92.12 248 ILE A CA 1
ATOM 2079 C C . ILE A 1 248 ? 15.328 6.990 -24.331 1.00 92.12 248 ILE A C 1
ATOM 2081 O O . ILE A 1 248 ? 16.180 6.287 -23.784 1.00 92.12 248 ILE A O 1
ATOM 2085 N N . ASP A 1 249 ? 15.625 7.996 -25.154 1.00 87.94 249 ASP A N 1
ATOM 2086 C CA . ASP A 1 249 ? 16.980 8.521 -25.331 1.00 87.94 249 ASP A CA 1
ATOM 2087 C C . ASP A 1 249 ? 17.259 9.512 -24.193 1.00 87.94 249 ASP A C 1
ATOM 2089 O O . ASP A 1 249 ? 16.613 10.563 -24.137 1.00 87.94 249 ASP A O 1
ATOM 2093 N N . PRO A 1 250 ? 18.145 9.191 -23.240 1.00 86.56 250 PRO A N 1
ATOM 2094 C CA . PRO A 1 250 ? 18.499 10.127 -22.182 1.00 86.56 250 PRO A CA 1
ATOM 2095 C C . PRO A 1 250 ? 19.220 11.338 -22.787 1.00 86.56 250 PRO A C 1
ATOM 2097 O O . PRO A 1 250 ? 20.149 11.175 -23.576 1.00 86.56 250 PRO A O 1
ATOM 2100 N N . LEU A 1 251 ? 18.844 12.552 -22.368 1.00 82.62 251 LEU A N 1
ATOM 2101 C CA . LEU A 1 251 ? 19.314 13.822 -22.954 1.00 82.62 251 LEU A CA 1
ATOM 2102 C C . LEU A 1 251 ? 20.836 13.894 -23.143 1.00 82.62 251 LEU A C 1
ATOM 2104 O O . LEU A 1 251 ? 21.322 14.363 -24.168 1.00 82.62 251 LEU A O 1
ATOM 2108 N N . GLN A 1 252 ? 21.589 13.420 -22.150 1.00 81.75 252 GLN A N 1
ATOM 2109 C CA . GLN A 1 252 ? 23.050 13.490 -22.142 1.00 81.75 252 GLN A CA 1
ATOM 2110 C C . GLN A 1 252 ? 23.728 12.220 -22.673 1.00 81.75 252 GLN A C 1
ATOM 2112 O O . GLN A 1 252 ? 24.940 12.220 -22.855 1.00 81.75 252 GLN A O 1
ATOM 2117 N N . ARG A 1 253 ? 22.984 11.124 -22.896 1.00 86.75 253 ARG A N 1
ATOM 2118 C CA . ARG A 1 253 ? 23.528 9.817 -23.323 1.00 86.75 253 ARG A CA 1
ATOM 2119 C C . ARG A 1 253 ? 24.694 9.298 -22.475 1.00 86.75 253 ARG A C 1
ATOM 2121 O O . ARG A 1 253 ? 25.538 8.542 -22.953 1.00 86.75 253 ARG A O 1
ATOM 2128 N N . ILE A 1 254 ? 24.699 9.652 -21.195 1.00 85.56 254 ILE A N 1
ATOM 2129 C CA . ILE A 1 254 ? 25.639 9.151 -20.192 1.00 85.56 254 ILE A CA 1
ATOM 2130 C C . ILE A 1 254 ? 24.898 8.349 -19.129 1.00 85.56 254 ILE A C 1
ATOM 2132 O O . ILE A 1 254 ? 23.695 8.513 -18.934 1.00 85.56 254 ILE A O 1
ATOM 2136 N N . GLN A 1 255 ? 25.628 7.485 -18.424 1.00 86.06 255 GLN A N 1
ATOM 2137 C CA . GLN A 1 255 ? 25.069 6.696 -17.326 1.00 86.06 255 GLN A CA 1
ATOM 2138 C C . GLN A 1 255 ? 24.487 7.592 -16.232 1.00 86.06 255 GLN A C 1
ATOM 2140 O O . GLN A 1 255 ? 23.375 7.351 -15.782 1.00 86.06 255 GLN A O 1
ATOM 2145 N N . GLY A 1 256 ? 25.206 8.643 -15.864 1.00 86.50 256 GLY A N 1
ATOM 2146 C CA . GLY A 1 256 ? 24.793 9.556 -14.817 1.00 86.50 256 GLY A CA 1
ATOM 2147 C C . GLY A 1 256 ? 25.795 9.615 -13.673 1.00 86.50 256 GLY A C 1
ATOM 2148 O O . GLY A 1 256 ? 26.440 8.620 -13.345 1.00 86.50 256 GLY A O 1
ATOM 2149 N N . SER A 1 257 ? 25.911 10.787 -13.074 1.00 84.00 257 SER A N 1
ATOM 2150 C CA . SER A 1 257 ? 26.694 11.108 -11.889 1.00 84.00 257 SER A CA 1
ATOM 2151 C C . SER A 1 257 ? 25.903 12.089 -11.025 1.00 84.00 257 SER A C 1
ATOM 2153 O O . SER A 1 257 ? 25.009 12.780 -11.520 1.00 84.00 257 SER A O 1
ATOM 2155 N N . SER A 1 258 ? 26.242 12.168 -9.737 1.00 84.69 258 SER A N 1
ATOM 2156 C CA . SER A 1 258 ? 25.718 13.228 -8.871 1.00 84.69 258 SER A CA 1
ATOM 2157 C C . SER A 1 258 ? 26.188 14.576 -9.416 1.00 84.69 258 SER A C 1
ATOM 2159 O O . SER A 1 258 ? 27.382 14.745 -9.667 1.00 84.69 258 SER A O 1
ATOM 2161 N N . ILE A 1 259 ? 25.266 15.508 -9.651 1.00 75.12 259 ILE A N 1
ATOM 2162 C CA . ILE A 1 259 ? 25.594 16.849 -10.165 1.00 75.12 259 ILE A CA 1
ATOM 2163 C C . ILE A 1 259 ? 25.969 17.778 -9.004 1.00 75.12 259 ILE A C 1
ATOM 2165 O O . ILE A 1 259 ? 26.803 18.664 -9.155 1.00 75.12 259 ILE A O 1
ATOM 2169 N N . LEU A 1 260 ? 25.338 17.576 -7.845 1.00 74.38 260 LEU A N 1
ATOM 2170 C CA . LEU A 1 260 ? 25.396 18.460 -6.682 1.00 74.38 260 LEU A CA 1
ATOM 2171 C C . LEU A 1 260 ? 25.375 17.635 -5.382 1.00 74.38 260 LEU A C 1
ATOM 2173 O O . LEU A 1 260 ? 24.943 16.481 -5.380 1.00 74.38 260 LEU A O 1
ATOM 2177 N N . GLU A 1 261 ? 25.771 18.245 -4.260 1.00 71.25 261 GLU A N 1
ATOM 2178 C CA . GLU A 1 261 ? 25.639 17.658 -2.909 1.00 71.25 261 GLU A CA 1
ATOM 2179 C C . GLU A 1 261 ? 24.173 17.514 -2.449 1.00 71.25 261 GLU A C 1
ATOM 2181 O O . GLU A 1 261 ? 23.891 16.878 -1.439 1.00 71.25 261 GLU A O 1
ATOM 2186 N N . ASN A 1 262 ? 23.215 18.055 -3.210 1.00 69.88 262 ASN A N 1
ATOM 2187 C CA . ASN A 1 262 ? 21.778 17.955 -2.931 1.00 69.88 262 ASN A CA 1
ATOM 2188 C C . ASN A 1 262 ? 21.147 16.600 -3.329 1.00 69.88 262 ASN A C 1
ATOM 2190 O O . ASN A 1 262 ? 19.932 16.444 -3.225 1.00 69.88 262 ASN A O 1
ATOM 2194 N N . GLY A 1 263 ? 21.942 15.644 -3.826 1.00 71.56 263 GLY A N 1
ATOM 2195 C CA . GLY A 1 263 ? 21.474 14.311 -4.219 1.00 71.56 263 GLY A CA 1
ATOM 2196 C C . GLY A 1 263 ? 20.802 14.224 -5.595 1.00 71.56 263 GLY A C 1
ATOM 2197 O O . GLY A 1 263 ? 20.176 13.209 -5.895 1.00 71.56 263 GLY A O 1
ATOM 2198 N N . THR A 1 264 ? 20.910 15.255 -6.441 1.00 80.56 264 THR A N 1
ATOM 2199 C CA . THR A 1 264 ? 20.426 15.204 -7.834 1.00 80.56 264 THR A CA 1
ATOM 2200 C C . THR A 1 264 ? 21.415 14.491 -8.760 1.00 80.56 264 THR A C 1
ATOM 2202 O O . THR A 1 264 ? 22.627 14.713 -8.700 1.00 80.56 264 THR A O 1
ATOM 2205 N N . PHE A 1 265 ? 20.889 13.649 -9.653 1.00 85.25 265 PHE A N 1
ATOM 2206 C CA . PHE A 1 265 ? 21.661 12.884 -10.635 1.00 85.25 265 PHE A CA 1
ATOM 2207 C C . PHE A 1 265 ? 21.409 13.406 -12.052 1.00 85.25 265 PHE A C 1
ATOM 2209 O O . PHE A 1 265 ? 20.352 13.961 -12.339 1.00 85.25 265 PHE A O 1
ATOM 2216 N N . ASN A 1 266 ? 22.384 13.232 -12.944 1.00 86.12 266 ASN A N 1
ATOM 2217 C CA . ASN A 1 266 ? 22.204 13.436 -14.383 1.00 86.12 266 ASN A CA 1
ATOM 2218 C C . ASN A 1 266 ? 22.144 12.100 -15.147 1.00 86.12 266 ASN A C 1
ATOM 2220 O O . ASN A 1 266 ? 22.181 11.016 -14.560 1.00 86.12 266 ASN A O 1
ATOM 2224 N N . GLY A 1 267 ? 22.090 12.173 -16.479 1.00 84.62 267 GLY A N 1
ATOM 2225 C CA . GLY A 1 267 ? 22.156 11.001 -17.350 1.00 84.62 267 GLY A CA 1
ATOM 2226 C C . GLY A 1 267 ? 20.923 10.103 -17.266 1.00 84.62 267 GLY A C 1
ATOM 2227 O O . GLY A 1 267 ? 19.799 10.579 -17.311 1.00 84.62 267 GLY A O 1
ATOM 2228 N N . VAL A 1 268 ? 21.146 8.789 -17.214 1.00 85.56 268 VAL A N 1
ATOM 2229 C CA . VAL A 1 268 ? 20.093 7.767 -17.077 1.00 85.56 268 VAL A CA 1
ATOM 2230 C C . VAL A 1 268 ? 19.576 7.646 -15.639 1.00 85.56 268 VAL A C 1
ATOM 2232 O O . VAL A 1 268 ? 18.479 7.132 -15.436 1.00 85.56 268 VAL A O 1
ATOM 2235 N N . LEU A 1 269 ? 20.378 8.053 -14.651 1.00 83.19 269 LEU A N 1
ATOM 2236 C CA . LEU A 1 269 ? 20.055 7.915 -13.227 1.00 83.19 269 LEU A CA 1
ATOM 2237 C C . LEU A 1 269 ? 19.135 9.020 -12.687 1.00 83.19 269 LEU A C 1
ATOM 2239 O O . LEU A 1 269 ? 18.466 8.775 -11.685 1.00 83.19 269 LEU A O 1
ATOM 2243 N N . GL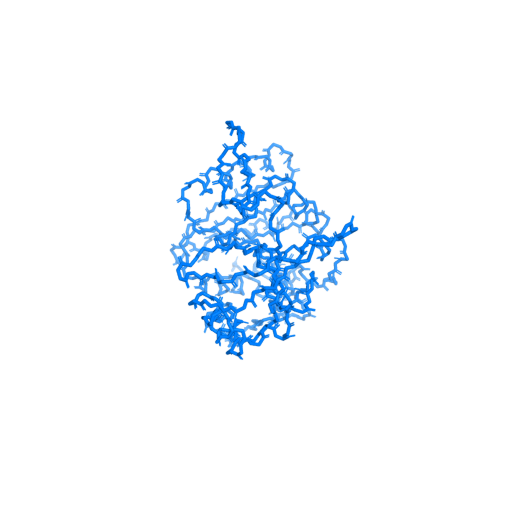Y A 1 270 ? 19.153 10.208 -13.298 1.00 76.44 270 GLY A N 1
ATOM 2244 C CA . GLY A 1 270 ? 18.297 11.347 -12.943 1.00 76.44 270 GLY A CA 1
ATOM 2245 C C . GLY A 1 270 ? 17.000 11.362 -13.729 1.00 76.44 270 GLY A C 1
ATOM 2246 O O . GLY A 1 270 ? 15.958 11.661 -13.109 1.00 76.44 270 GLY A O 1
#

Foldseek 3Di:
DPCVLVVVLLVVQQADVLLQVLLLVVLVVAQEAEEEEADDDPSSVVSNCVSSVVVNRHYHYFHPNDPVRVVVVVVVLVVVVVVVAAYEYEYPYDLVVLLVVLVVCVVVVSQAPRYEYEYEPEQDDDDPSNLLSDFLSHWYWYWYDNHRQKTWIWTSQNALPDGSDTDGAWMAGPPPGTPDGSSGDDPCVSQQANQAHEDEAEDACDPLAWHKDWDDDPVDIDMDTPDHDNVVVVVVVCVRRVYHYDYDHFPVRDPWDDPDPVRDIGTRVD

Secondary structure (DSSP, 8-state):
--SHHHHHHHHHHTS-HHHHHHHHHHTTT-SEEEEEESS--HHHHHHHHHHHHHTT-EEEEEETTSHHHHHHHHHHHHHHHTTT--EEEEEES-HHHHHHHHHHHHHTT---TTEEEEEEEETSPPPHHHHHT--TTS-EEEEEEEETTEEEEEE----SS-TT--EEEEEEETTTEESSSSSSPPHHHHTT--TT-EEEEE---BTTTBEEEEEEETTEEEEEEEE-HHHHHHHHHHHHHT-EEEEE--TT-S---B-STT--B-TTT-

pLDDT: mean 86.46, std 8.71, range [44.12, 96.5]